Protein 4YLE (pdb70)

Foldseek 3Di:
DDAAEEEEEEAPVDVLQVLVVLLVVVCVVVVRRHHYHYYYDNHLQPQVVSLVVLVCCVVVGQEYEYAHSALESNVVSVLVNQVSNHAYEYEDWHRDVVNCVVSVFFHHYEFAQLLVQLLQQLLLVLVVDAAPAEAEEAFADPRIPNRVSNVNSNVVNVVSHDHPYYYYLNQALQSSLVVLLVVVVDVRHAEYEYAAVVLNSNLVSCVVVVNQVRYEYEHEAPRPVNVVVVVRSHVKYKHGDSSVRSSVRVVQSSVCVVVVHRSSRGYHGDMGMDD

InterPro domains:
  IPR006311 Twin-arginine translocation pathway, signal sequence [PS51318] (1-29)
  IPR025997 Periplasmic binding protein [PF13407] (35-294)
  IPR028082 Periplasmic binding protein-like I [SSF53822] (6-316)

Radius of gyration: 19.46 Å; Cα contacts (8 Å, |Δi|>4): 615; chains: 1; bounding box: 36×42×55 Å

Solvent-accessible surface area: 11980 Å² total

Sequence (275 aa):
AGKPKVALVKSLANEFFLTENGAKEYQKHNASQFDLITNGIKDETDTANQIRIVEQIVSKVDAIVLAPADSKALVPVVKKAVDAGIIVVNIDNRLDPDVLKSKNLNVPFVGPDNRKGARKVGDYLAKKLKAGDQVGIVEGVSTTTNAQQRTAGFQDAKAGGKVVSVQSGEWEIDKGNAVASALNEYPNLKALLCGNDNAIGAVSAVRAAGKQGKVYVVGYDNINAIKPLKDGRVLATADQYAAKQAVFGIDTALKAIAEHRKQAELVETPVDLVT

Organism: Burkholderia multivorans (strain ATCC 17616 / 249) (NCBI:txid395019)

Secondary structure (DSSP, 8-state):
-PPPEEEE--BTTSHHHH--HHHHHHHHHTTTT-EEEE--BSSTT-HHHHHHHHH--TT--SEEEE--SSTTTTHHHHHHHHHTT-EEEEESSPPPHHHHHTTT----EEEE-HHHHHHHHHHHHHHHS-TT--EEEEES-TTSHHHHHHHHHHHH--TT--EEEEEE-TT-HHHHHHHHH---S-TT--EEEESS---HHHHHHHHHTT-TTTSEEE-SS--GGG----SSS--BEEE--HHHHHHHHHHHHHHHHHTT--GGG--EEP-EEE-

CATH classification: 3.40.50.2300 (+1 more: 3.40.50.2300)

Nearest PDB structures (foldseek):
  4yle-assembly1_A  TM=1.004E+00  e=1.187E-49  Burkholderia multivorans ATCC 17616
  5dte-assembly3_C  TM=9.160E-01  e=2.854E-24  Actinobacillus succinogenes 130Z
  5dte-assembly4_D  TM=9.052E-01  e=6.648E-23  Actinobacillus succinogenes 130Z
  8wlb-assembly1_A  TM=9.351E-01  e=1.973E-22  Enterobacter cloacae
  3o1h-assembly1_B  TM=8.027E-01  e=1.732E-12  Vibrio parahaemolyticus

B-factor: mean 34.33, std 14.94, range [11.4, 91.52]

Structure (mmCIF, N/CA/C/O backbone):
data_4YLE
#
_entry.id   4YLE
#
_cell.length_a   32.966
_cell.length_b   69.267
_cell.length_c   115.060
_cell.angle_alpha   90.000
_cell.angle_beta   90.000
_cell.angle_gamma   90.000
#
_symmetry.space_group_name_H-M   'P 21 21 21'
#
loop_
_entity.id
_entity.type
_entity.pdbx_description
1 polymer 'Periplasmic binding protein/LacI transcriptional regulator'
2 non-polymer 'UNKNOWN LIGAND'
3 water water
#
loop_
_atom_site.group_PDB
_atom_site.id
_atom_site.type_symbol
_atom_site.label_atom_id
_atom_site.label_alt_id
_atom_site.label_comp_id
_atom_site.label_asym_id
_atom_site.label_entity_id
_atom_site.label_seq_id
_atom_site.pdbx_PDB_ins_code
_atom_site.Cartn_x
_atom_site.Cartn_y
_atom_site.Cartn_z
_atom_site.occupancy
_atom_site.B_iso_or_equiv
_atom_site.auth_seq_id
_atom_site.auth_comp_id
_atom_site.auth_asym_id
_atom_site.auth_atom_id
_atom_site.pdbx_PDB_model_num
ATOM 1 N N . ALA A 1 30 ? 14.577 -18.150 -9.105 1.00 45.72 30 ALA A N 1
ATOM 2 C CA . ALA A 1 30 ? 13.747 -16.947 -9.144 1.00 55.37 30 ALA A CA 1
ATOM 3 C C . ALA A 1 30 ? 14.047 -16.024 -7.951 1.00 52.88 30 ALA A C 1
ATOM 4 O O . ALA A 1 30 ? 14.163 -16.482 -6.820 1.00 45.42 30 ALA A O 1
ATOM 10 N N . GLY A 1 31 ? 14.171 -14.726 -8.206 1.00 52.29 31 GLY A N 1
ATOM 11 C CA . GLY A 1 31 ? 14.613 -13.794 -7.177 1.00 45.78 31 GLY A CA 1
ATOM 12 C C . GLY A 1 31 ? 13.623 -13.578 -6.047 1.00 46.89 31 GLY A C 1
ATOM 13 O O . GLY A 1 31 ? 12.413 -13.654 -6.259 1.00 53.29 31 GLY A O 1
ATOM 17 N N . LYS A 1 32 ? 14.152 -13.321 -4.847 1.00 44.05 32 LYS A N 1
ATOM 18 C CA . LYS A 1 32 ? 13.348 -12.943 -3.676 1.00 35.00 32 LYS A CA 1
ATOM 19 C C . LYS A 1 32 ? 12.833 -11.508 -3.769 1.00 33.96 32 LYS A C 1
ATOM 20 O O . LYS A 1 32 ? 13.594 -10.614 -4.125 1.00 37.70 32 LYS A O 1
ATOM 39 N N . PRO A 1 33 ? 11.567 -11.262 -3.392 1.00 32.03 33 PRO A N 1
ATOM 40 C CA . PRO A 1 33 ? 11.175 -9.857 -3.247 1.00 37.32 33 PRO A CA 1
ATOM 41 C C . PRO A 1 33 ? 11.972 -9.174 -2.146 1.00 30.93 33 PRO A C 1
ATOM 42 O O . PRO A 1 33 ? 12.306 -9.816 -1.129 1.00 29.23 33 PRO A O 1
ATOM 53 N N . LYS A 1 34 ? 12.230 -7.881 -2.325 1.00 34.82 34 LYS A N 1
ATOM 54 C CA . LYS A 1 34 ? 12.892 -7.073 -1.303 1.00 31.55 34 LYS A CA 1
ATOM 55 C C . LYS A 1 34 ? 11.856 -6.124 -0.697 1.00 30.16 34 LYS A C 1
ATOM 56 O O . LYS A 1 34 ? 11.217 -5.352 -1.403 1.00 31.54 34 LYS A O 1
ATOM 75 N N . VAL A 1 35 ? 11.688 -6.216 0.615 1.00 27.68 35 VAL A N 1
ATOM 76 C CA . VAL A 1 35 ? 10.658 -5.448 1.328 1.00 27.12 35 VAL A CA 1
ATOM 77 C C . VAL A 1 35 ? 11.318 -4.461 2.272 1.00 26.07 35 VAL A C 1
ATOM 78 O O . VAL A 1 35 ? 12.204 -4.836 3.034 1.00 28.50 35 VAL A O 1
ATOM 91 N N . ALA A 1 36 ? 10.850 -3.213 2.242 1.00 27.80 36 ALA A N 1
ATOM 92 C CA . ALA A 1 36 ? 11.325 -2.171 3.142 1.00 26.83 36 ALA A CA 1
ATOM 93 C C . ALA A 1 36 ? 10.300 -1.950 4.229 1.00 28.08 36 ALA A C 1
ATOM 94 O O . ALA A 1 36 ? 9.120 -1.773 3.923 1.00 28.64 36 ALA A O 1
ATOM 101 N N . LEU A 1 37 ? 10.764 -1.958 5.479 1.00 23.40 37 LEU A N 1
ATOM 102 C CA . LEU A 1 37 ? 9.922 -1.625 6.671 1.00 21.65 37 LEU A CA 1
ATOM 103 C C . LEU A 1 37 ? 10.372 -0.282 7.179 1.00 22.75 37 LEU A C 1
ATOM 104 O O . LEU A 1 37 ? 11.501 -0.153 7.649 1.00 23.79 37 LEU A O 1
ATOM 120 N N . VAL A 1 38 ? 9.487 0.715 7.086 1.00 23.16 38 VAL A N 1
ATOM 121 C CA . VAL A 1 38 ? 9.833 2.099 7.425 1.00 24.63 38 VAL A CA 1
ATOM 122 C 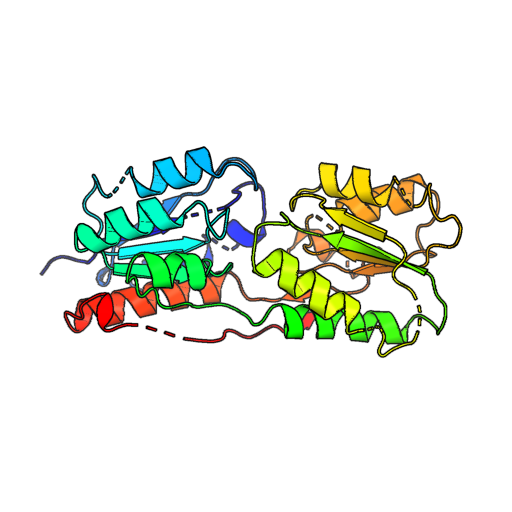C . VAL A 1 38 ? 9.042 2.515 8.651 1.00 23.23 38 VAL A C 1
ATOM 123 O O . VAL A 1 38 ? 7.831 2.586 8.606 1.00 22.54 38 VAL A O 1
ATOM 153 N N . LYS A 1 40 ? 8.865 4.656 12.725 1.00 22.55 40 LYS A N 1
ATOM 154 C CA . LYS A 1 40 ? 9.072 5.970 13.305 1.00 24.08 40 LYS A CA 1
ATOM 155 C C . LYS A 1 40 ? 10.277 5.878 14.222 1.00 24.65 40 LYS A C 1
ATOM 156 O O . LYS A 1 40 ? 11.334 5.388 13.826 1.00 25.47 40 LYS A O 1
ATOM 175 N N . SER A 1 41 ? 10.136 6.345 15.446 1.00 24.96 41 SER A N 1
ATOM 176 C CA . SER A 1 41 ? 11.309 6.593 16.255 1.00 26.14 41 SER A CA 1
ATOM 177 C C . SER A 1 41 ? 12.027 5.379 16.766 1.00 25.43 41 SER A C 1
ATOM 178 O O . SER A 1 41 ? 11.474 4.548 17.499 1.00 23.82 41 SER A O 1
ATOM 186 N N . LEU A 1 42 ? 13.305 5.330 16.427 1.00 27.19 42 LEU A N 1
ATOM 187 C CA . LEU A 1 42 ? 14.191 4.286 16.886 1.00 27.27 42 LEU A CA 1
ATOM 188 C C . LEU A 1 42 ? 14.504 4.396 18.375 1.00 31.62 42 LEU A C 1
ATOM 189 O O . LEU A 1 42 ? 14.995 3.453 18.985 1.00 39.34 42 LEU A O 1
ATOM 205 N N . ALA A 1 43 ? 14.201 5.536 18.967 1.00 30.97 43 ALA A N 1
ATOM 206 C CA . ALA A 1 43 ? 14.379 5.677 20.397 1.00 37.34 43 ALA A CA 1
ATOM 207 C C . ALA A 1 43 ? 13.344 4.791 21.126 1.00 41.12 43 ALA A C 1
ATOM 208 O O . ALA A 1 43 ? 13.636 4.206 22.178 1.00 41.22 43 ALA A O 1
ATOM 215 N N . ASN A 1 44 ? 12.180 4.627 20.490 1.00 25.51 44 ASN A N 1
ATOM 216 C CA . ASN A 1 44 ? 10.952 4.120 21.124 1.00 23.84 44 ASN A CA 1
ATOM 217 C C . ASN A 1 44 ? 10.969 2.604 21.120 1.00 22.88 44 ASN A C 1
ATOM 218 O O . ASN A 1 44 ? 11.071 2.003 20.038 1.00 21.65 44 ASN A O 1
ATOM 229 N N . GLU A 1 45 ? 10.928 1.975 22.294 1.00 22.81 45 GLU A N 1
ATOM 230 C CA . GLU A 1 45 ? 10.970 0.520 22.307 1.00 25.52 45 GLU A CA 1
ATOM 231 C C . GLU A 1 45 ? 9.874 -0.147 21.481 1.00 19.85 45 GLU A C 1
ATOM 232 O O . GLU A 1 45 ? 10.036 -1.273 21.024 1.00 23.20 45 GLU A O 1
ATOM 244 N N . PHE A 1 46 ? 8.738 0.512 21.345 1.00 19.11 46 PHE A N 1
ATOM 245 C CA . PHE A 1 46 ? 7.684 -0.016 20.492 1.00 17.53 46 PHE A CA 1
ATOM 246 C C . PHE A 1 46 ? 8.233 -0.418 19.120 1.00 17.44 46 PHE A C 1
ATOM 247 O O . PHE A 1 46 ? 7.942 -1.501 18.596 1.00 16.09 46 PHE A O 1
ATOM 264 N N . PHE A 1 47 ? 9.028 0.455 18.515 1.00 17.98 47 PHE A N 1
ATOM 265 C CA . PHE A 1 47 ? 9.552 0.156 17.195 1.00 18.03 47 PHE A CA 1
ATOM 266 C C . PHE A 1 47 ? 10.724 -0.775 17.229 1.00 19.84 47 PHE A C 1
ATOM 267 O O . PHE A 1 47 ? 10.937 -1.535 16.265 1.00 18.16 47 PHE A O 1
ATOM 284 N N . LEU A 1 48 ? 11.502 -0.751 18.313 1.00 20.00 48 LEU A N 1
ATOM 285 C CA . LEU A 1 48 ? 12.575 -1.725 18.426 1.00 21.86 48 LEU A CA 1
ATOM 286 C C . LEU A 1 48 ? 11.980 -3.128 18.522 1.00 22.65 48 LEU A C 1
ATOM 287 O O . LEU A 1 48 ? 12.481 -4.050 17.881 1.00 20.52 48 LEU A O 1
ATOM 303 N N . THR A 1 49 ? 10.872 -3.261 19.251 1.00 20.93 49 THR A N 1
ATOM 304 C CA . THR A 1 49 ? 10.133 -4.520 19.355 1.00 21.42 49 THR A CA 1
ATOM 305 C C . THR A 1 49 ? 9.566 -4.938 18.001 1.00 21.81 49 THR A C 1
ATOM 306 O O . THR A 1 49 ? 9.643 -6.102 17.591 1.00 19.11 49 THR A O 1
ATOM 334 N N . GLU A 1 51 ? 10.756 -3.984 15.036 1.00 18.41 51 GLU A N 1
ATOM 335 C CA . GLU A 1 51 ? 11.911 -4.327 14.197 1.00 17.55 51 GLU A CA 1
ATOM 336 C C . GLU A 1 51 ? 12.415 -5.724 14.495 1.00 22.44 51 GLU A C 1
ATOM 337 O O . GLU A 1 51 ? 12.667 -6.509 13.572 1.00 20.66 51 GLU A O 1
ATOM 349 N N . ASN A 1 52 ? 12.518 -6.062 15.775 1.00 25.59 52 ASN A N 1
ATOM 350 C CA . ASN A 1 52 ? 13.010 -7.382 16.135 1.00 24.89 52 ASN A CA 1
ATOM 351 C C . ASN A 1 52 ? 12.078 -8.453 15.586 1.00 17.77 52 ASN A C 1
ATOM 352 O O . ASN A 1 52 ? 12.542 -9.452 15.038 1.00 23.87 52 ASN A O 1
ATOM 363 N N . GLY A 1 53 ? 10.775 -8.230 15.713 1.00 15.73 53 GLY A N 1
ATOM 364 C CA . GLY A 1 53 ? 9.777 -9.150 15.190 1.00 19.60 53 GLY A CA 1
ATOM 365 C C . GLY A 1 53 ? 9.902 -9.385 13.697 1.00 23.49 53 GLY A C 1
ATOM 366 O O . GLY A 1 53 ? 9.857 -10.512 13.208 1.00 18.96 53 GLY A O 1
ATOM 370 N N . ALA A 1 54 ? 10.044 -8.299 12.961 1.00 14.85 54 ALA A N 1
ATOM 371 C CA . ALA A 1 54 ? 10.184 -8.360 11.514 1.00 16.79 54 ALA A CA 1
ATOM 372 C C . ALA A 1 54 ? 11.440 -9.129 11.136 1.00 18.10 54 ALA A C 1
ATOM 373 O O . ALA A 1 54 ? 11.421 -9.972 10.245 1.00 21.46 54 ALA A O 1
ATOM 380 N N . LYS A 1 55 ? 12.543 -8.823 11.806 1.00 18.86 55 LYS A N 1
ATOM 381 C CA . LYS A 1 55 ? 13.815 -9.451 11.496 1.00 22.64 55 LYS A CA 1
ATOM 382 C C . LYS A 1 55 ? 13.764 -10.943 11.813 1.00 23.83 55 LYS A C 1
ATOM 383 O O . LYS A 1 55 ? 14.276 -11.767 11.043 1.00 24.69 55 LYS A O 1
ATOM 402 N N . GLU A 1 56 ? 13.129 -11.299 12.920 1.00 23.25 56 GLU A N 1
ATOM 403 C CA . GLU A 1 56 ? 12.979 -12.709 13.263 1.00 27.47 56 GLU A CA 1
ATOM 404 C C . GLU A 1 56 ? 12.137 -13.438 12.228 1.00 21.58 56 GLU A C 1
ATOM 405 O O . GLU A 1 56 ? 12.446 -14.575 11.832 1.00 25.33 56 GLU A O 1
ATOM 417 N N . TYR A 1 57 ? 11.107 -12.764 11.760 1.00 16.74 57 TYR A N 1
ATOM 418 C CA . TYR A 1 57 ? 10.259 -13.302 10.704 1.00 20.98 57 TYR A CA 1
ATOM 419 C C . TYR A 1 57 ? 11.038 -13.528 9.410 1.00 23.68 57 TYR A C 1
ATOM 420 O O . TYR A 1 57 ? 10.890 -14.567 8.777 1.00 17.11 57 TYR A O 1
ATOM 438 N N . GLN A 1 58 ? 11.858 -12.553 9.014 1.00 18.24 58 GLN A N 1
ATOM 439 C CA . GLN A 1 58 ? 12.669 -12.730 7.839 1.00 18.75 58 GLN A CA 1
ATOM 440 C C . GLN A 1 58 ? 13.648 -13.880 8.020 1.00 19.86 58 GLN A C 1
ATOM 441 O O . GLN A 1 58 ? 13.852 -14.672 7.101 1.00 22.11 58 GLN A O 1
ATOM 455 N N . LYS A 1 59 ? 14.236 -14.009 9.193 1.00 21.64 59 LYS A N 1
ATOM 456 C CA . LYS A 1 59 ? 15.217 -15.075 9.406 1.00 28.36 59 LYS A CA 1
ATOM 457 C C . LYS A 1 59 ? 14.574 -16.455 9.239 1.00 24.71 59 LYS A C 1
ATOM 458 O O . LYS A 1 59 ? 15.145 -17.334 8.604 1.00 26.81 59 LYS A O 1
ATOM 462 N N . HIS A 1 60 ? 13.370 -16.631 9.759 1.00 22.14 60 HIS A N 1
ATOM 463 C CA . HIS A 1 60 ? 12.667 -17.903 9.659 1.00 25.08 60 HIS A CA 1
ATOM 464 C C . HIS A 1 60 ? 12.247 -18.214 8.217 1.00 30.57 60 HIS A C 1
ATOM 465 O O . HIS A 1 60 ? 12.070 -19.376 7.842 1.00 26.00 60 HIS A O 1
ATOM 479 N N . ASN A 1 61 ? 12.132 -17.157 7.423 1.00 25.84 61 ASN A N 1
ATOM 480 C CA . ASN A 1 61 ? 11.651 -17.210 6.061 1.00 27.25 61 ASN A CA 1
ATOM 481 C C . ASN A 1 61 ? 12.663 -16.609 5.113 1.00 29.66 61 ASN A C 1
ATOM 482 O O . ASN A 1 61 ? 12.289 -15.958 4.136 1.00 30.47 61 ASN A O 1
ATOM 493 N N . ALA A 1 62 ? 13.946 -16.860 5.391 1.00 27.87 62 ALA A N 1
ATOM 494 C CA . ALA A 1 62 ? 15.040 -16.168 4.720 1.00 30.36 62 ALA A CA 1
ATOM 495 C C . ALA A 1 62 ? 15.082 -16.365 3.217 1.00 40.64 62 ALA A C 1
ATOM 496 O O . ALA A 1 62 ? 15.741 -15.602 2.520 1.00 35.60 62 ALA A O 1
ATOM 503 N N . SER A 1 63 ? 14.412 -17.393 2.712 1.00 44.36 63 SER A N 1
ATOM 504 C CA . SER A 1 63 ? 14.469 -17.685 1.288 1.00 40.52 63 SER A CA 1
ATOM 505 C C . SER A 1 63 ? 13.273 -17.061 0.562 1.00 42.65 63 SER A C 1
ATOM 506 O O . SER A 1 63 ? 13.252 -17.026 -0.680 1.00 41.33 63 SER A O 1
ATOM 514 N N . GLN A 1 64 ? 12.309 -16.547 1.337 1.00 34.82 64 GLN A N 1
ATOM 515 C CA . GLN A 1 64 ? 11.057 -15.996 0.799 1.00 31.75 64 GLN A CA 1
ATOM 516 C C . GLN A 1 64 ? 11.160 -14.524 0.437 1.00 36.54 64 GLN A C 1
ATOM 517 O O . GLN A 1 64 ? 10.515 -14.071 -0.494 1.00 39.36 64 GLN A O 1
ATOM 531 N N . PHE A 1 65 ? 11.932 -13.777 1.211 1.00 30.64 65 PHE A N 1
ATOM 532 C CA . PHE A 1 65 ? 12.088 -12.345 0.978 1.00 30.83 65 PHE A CA 1
ATOM 533 C C . PHE A 1 65 ? 13.320 -11.804 1.692 1.00 30.13 65 PHE A C 1
ATOM 534 O O . PHE A 1 65 ? 13.836 -12.434 2.603 1.00 29.22 65 PHE A O 1
ATOM 551 N N . ASP A 1 66 ? 13.806 -10.656 1.219 1.00 31.03 66 ASP A N 1
ATOM 552 C CA . ASP A 1 66 ? 14.828 -9.876 1.917 1.00 30.64 66 ASP A CA 1
ATOM 553 C C . ASP A 1 66 ? 14.139 -8.684 2.567 1.00 30.88 66 ASP A C 1
ATOM 554 O O . ASP A 1 66 ? 13.116 -8.236 2.083 1.00 29.54 66 ASP A O 1
ATOM 563 N N . LEU A 1 67 ? 14.714 -8.175 3.647 1.00 28.26 67 LEU A N 1
ATOM 564 C CA . LEU A 1 67 ? 14.059 -7.143 4.473 1.00 26.90 67 LEU A CA 1
ATOM 565 C C . LEU A 1 67 ? 15.025 -6.017 4.736 1.00 27.46 67 LEU A C 1
ATOM 566 O O . LEU A 1 67 ? 16.144 -6.269 5.168 1.00 27.86 67 LEU A O 1
ATOM 582 N N . ILE A 1 68 ? 14.602 -4.780 4.477 1.00 27.86 68 ILE A N 1
ATOM 583 C CA . ILE A 1 68 ? 15.400 -3.594 4.831 1.00 28.38 68 ILE A CA 1
ATOM 584 C C . ILE A 1 68 ? 14.602 -2.803 5.844 1.00 28.58 68 ILE A C 1
ATOM 585 O O . ILE A 1 68 ? 13.493 -2.422 5.522 1.00 28.41 68 ILE A O 1
ATOM 601 N N . THR A 1 69 ? 15.149 -2.568 7.041 1.00 26.00 69 THR A N 1
ATOM 602 C CA . THR A 1 69 ? 14.407 -1.842 8.090 1.00 24.69 69 THR A CA 1
ATOM 603 C C . THR A 1 69 ? 15.032 -0.472 8.294 1.00 25.61 69 THR A C 1
ATOM 604 O O . THR A 1 69 ? 16.242 -0.296 8.160 1.00 27.43 69 THR A O 1
ATOM 615 N N . ASN A 1 70 ? 14.195 0.523 8.568 1.00 25.38 70 ASN A N 1
ATOM 616 C CA . ASN A 1 70 ? 14.683 1.871 8.830 1.00 26.17 70 ASN A CA 1
ATOM 617 C C . ASN A 1 70 ? 13.715 2.581 9.729 1.00 25.14 70 ASN A C 1
ATOM 618 O O . ASN A 1 70 ? 12.522 2.329 9.672 1.00 24.38 70 ASN A O 1
ATOM 629 N N . GLY A 1 71 ? 14.250 3.509 10.510 1.00 26.90 71 GLY A N 1
ATOM 630 C CA . GLY A 1 71 ? 13.449 4.335 11.396 1.00 27.81 71 GLY A CA 1
ATOM 631 C C . GLY A 1 71 ? 14.038 5.724 11.378 1.00 27.31 71 GLY A C 1
ATOM 632 O O . GLY A 1 71 ? 15.015 5.979 10.655 1.00 27.96 71 GLY A O 1
ATOM 636 N N . ILE A 1 72 ? 13.445 6.613 12.168 1.00 26.23 72 ILE A N 1
ATOM 637 C CA . ILE A 1 72 ? 13.861 7.996 12.229 1.00 27.74 72 ILE A CA 1
ATOM 638 C C . ILE A 1 72 ? 14.328 8.313 13.652 1.00 27.53 72 ILE A C 1
ATOM 639 O O . ILE A 1 72 ? 14.114 7.519 14.583 1.00 26.54 72 ILE A O 1
ATOM 655 N N . LYS A 1 73 ? 14.943 9.475 13.811 1.00 30.42 73 LYS A N 1
ATOM 656 C CA . LYS A 1 73 ? 15.703 9.781 15.015 1.00 31.43 73 LYS A CA 1
ATOM 657 C C . LYS A 1 73 ? 14.836 10.220 16.170 1.00 29.80 73 LYS A C 1
ATOM 658 O O . LYS A 1 73 ? 15.315 10.252 17.301 1.00 29.37 73 LYS A O 1
ATOM 677 N N . ASP A 1 74 ? 13.599 10.617 15.862 1.00 28.40 74 ASP A N 1
ATOM 678 C CA . ASP A 1 74 ? 12.593 10.944 16.875 1.00 27.89 74 ASP A CA 1
ATOM 679 C C . ASP A 1 74 ? 11.187 10.817 16.262 1.00 27.33 74 ASP A C 1
ATOM 680 O O . ASP A 1 74 ? 11.033 10.478 15.096 1.00 27.30 74 ASP A O 1
ATOM 689 N N . GLU A 1 75 ? 10.154 11.056 17.059 1.00 27.14 75 GLU A N 1
ATOM 690 C CA . GLU A 1 75 ? 8.798 10.748 16.624 1.00 27.26 75 GLU A CA 1
ATOM 691 C C . GLU A 1 75 ? 8.211 11.790 15.681 1.00 28.78 75 GLU A C 1
ATOM 692 O O . GLU A 1 75 ? 7.144 11.580 15.113 1.00 34.98 75 GLU A O 1
ATOM 704 N N . THR A 1 76 ? 8.903 12.902 15.507 1.00 31.79 76 THR A N 1
ATOM 705 C CA . THR A 1 76 ? 8.348 14.003 14.728 1.00 39.39 76 THR A CA 1
ATOM 706 C C . THR A 1 76 ? 9.175 14.301 13.496 1.00 35.57 76 THR A C 1
ATOM 707 O O . THR A 1 76 ? 8.963 15.321 12.854 1.00 34.41 76 THR A O 1
ATOM 718 N N . ASP A 1 77 ? 10.124 13.428 13.159 1.00 31.66 77 ASP A N 1
ATOM 719 C CA . ASP A 1 77 ? 10.997 13.716 12.021 1.00 33.15 77 ASP A CA 1
ATOM 720 C C . ASP A 1 77 ? 10.366 13.201 10.742 1.00 33.54 77 ASP A C 1
ATOM 721 O O . ASP A 1 77 ? 10.911 12.319 10.064 1.00 33.20 77 ASP A O 1
ATOM 730 N N . THR A 1 78 ? 9.216 13.779 10.422 1.00 33.37 78 THR A N 1
ATOM 731 C CA . THR A 1 78 ? 8.512 13.508 9.171 1.00 34.23 78 THR A CA 1
ATOM 732 C C . THR A 1 78 ? 9.423 13.688 7.957 1.00 36.43 78 THR A C 1
ATOM 733 O O . THR A 1 78 ? 9.430 12.848 7.045 1.00 36.25 78 THR A O 1
ATOM 744 N N . ALA A 1 79 ? 10.183 14.786 7.930 1.00 38.70 79 ALA A N 1
ATOM 745 C CA . ALA A 1 79 ? 11.033 15.086 6.764 1.00 41.26 79 ALA A CA 1
ATOM 746 C C . ALA A 1 79 ? 11.959 13.904 6.410 1.00 40.28 79 ALA A C 1
ATOM 747 O O . ALA A 1 79 ? 12.049 13.468 5.243 1.00 41.30 79 ALA A O 1
ATOM 754 N N . ASN A 1 80 ? 12.637 13.383 7.429 1.00 38.43 80 ASN A N 1
ATOM 755 C CA . ASN A 1 80 ? 13.537 12.269 7.231 1.00 37.64 80 ASN A CA 1
ATOM 756 C C . ASN A 1 80 ? 12.806 10.978 6.878 1.00 35.57 80 ASN A C 1
ATOM 757 O O . ASN A 1 80 ? 13.343 10.132 6.168 1.00 35.89 80 ASN A O 1
ATOM 768 N N . GLN A 1 81 ? 11.609 10.783 7.411 1.00 33.67 81 GLN A N 1
ATOM 769 C CA . GLN A 1 81 ? 10.895 9.566 7.059 1.00 31.92 81 GLN A CA 1
ATOM 770 C C . GLN A 1 81 ? 10.607 9.623 5.574 1.00 33.93 81 GLN A C 1
ATOM 771 O O . GLN A 1 81 ? 10.771 8.632 4.881 1.00 33.66 81 GLN A O 1
ATOM 785 N N . ILE A 1 82 ? 10.222 10.801 5.083 1.00 36.18 82 ILE A N 1
ATOM 786 C CA . ILE A 1 82 ? 9.939 10.954 3.658 1.00 38.63 82 ILE A CA 1
ATOM 787 C C . ILE A 1 82 ? 11.198 10.637 2.870 1.00 39.95 82 ILE A C 1
ATOM 788 O O . ILE A 1 82 ? 11.132 9.975 1.830 1.00 40.63 82 ILE A O 1
ATOM 804 N N . ARG A 1 83 ? 12.348 11.084 3.374 1.00 40.62 83 ARG A N 1
ATOM 805 C CA . ARG A 1 83 ? 13.610 10.840 2.692 1.00 42.41 83 ARG A CA 1
ATOM 806 C C . ARG A 1 83 ? 13.894 9.348 2.610 1.00 40.81 83 ARG A C 1
ATOM 807 O O . ARG A 1 83 ? 14.362 8.854 1.586 1.00 42.17 83 ARG A O 1
ATOM 828 N N . ILE A 1 84 ? 13.590 8.628 3.688 1.00 37.69 84 ILE A 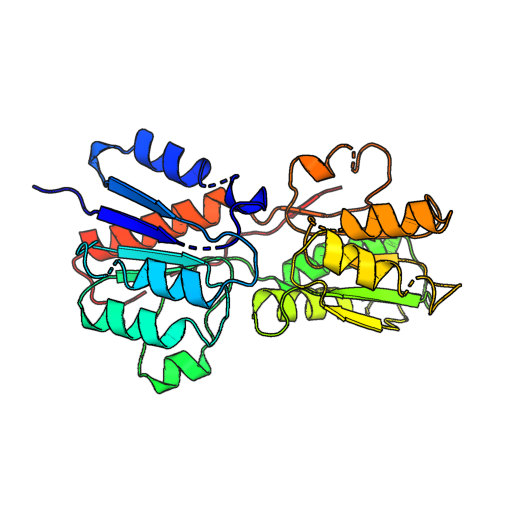N 1
ATOM 829 C CA . ILE A 1 84 ? 13.823 7.201 3.714 1.00 36.05 84 ILE A CA 1
ATOM 830 C C . ILE A 1 84 ? 12.997 6.518 2.631 1.00 37.70 84 ILE A C 1
ATOM 831 O O . ILE A 1 84 ? 13.511 5.674 1.892 1.00 36.87 84 ILE A O 1
ATOM 847 N N . VAL A 1 85 ? 11.727 6.886 2.520 1.00 35.72 85 VAL A N 1
ATOM 848 C CA . VAL A 1 85 ? 10.866 6.272 1.519 1.00 35.97 85 VAL A CA 1
ATOM 849 C C . VAL A 1 85 ? 11.400 6.586 0.113 1.00 39.25 85 VAL A C 1
ATOM 850 O O . VAL A 1 85 ? 11.480 5.691 -0.726 1.00 39.62 85 VAL A O 1
ATOM 863 N N . GLU A 1 86 ? 11.802 7.830 -0.137 1.00 41.51 86 GLU A N 1
ATOM 864 C CA . GLU A 1 86 ? 12.391 8.175 -1.441 1.00 44.86 86 GLU A CA 1
ATOM 865 C C . GLU A 1 86 ? 13.627 7.325 -1.743 1.00 45.39 86 GLU A C 1
ATOM 866 O O . GLU A 1 86 ? 13.808 6.855 -2.867 1.00 47.12 86 GLU A O 1
ATOM 878 N N . GLN A 1 87 ? 14.441 7.078 -0.720 1.00 47.68 87 GLN A N 1
ATOM 879 C CA . GLN A 1 87 ? 15.640 6.252 -0.864 1.00 46.12 87 GLN A CA 1
ATOM 880 C C . GLN A 1 87 ? 15.258 4.787 -1.129 1.00 46.46 87 GLN A C 1
ATOM 881 O O . GLN A 1 87 ? 15.981 4.055 -1.807 1.00 47.21 87 GLN A O 1
ATOM 912 N N . ILE A 1 89 ? 12.618 4.023 -2.862 1.00 42.67 89 ILE A N 1
ATOM 913 C CA . ILE A 1 89 ? 12.111 4.008 -4.237 1.00 44.88 89 ILE A CA 1
ATOM 914 C C . ILE A 1 89 ? 13.275 3.911 -5.222 1.00 52.79 89 ILE A C 1
ATOM 915 O O . ILE A 1 89 ? 13.141 3.280 -6.270 1.00 49.26 89 ILE A O 1
ATOM 931 N N . VAL A 1 90 ? 14.422 4.502 -4.890 1.00 54.34 90 VAL A N 1
ATOM 932 C CA . VAL A 1 90 ? 15.567 4.428 -5.795 1.00 52.22 90 VAL A CA 1
ATOM 933 C C . VAL A 1 90 ? 16.193 3.031 -5.761 1.00 52.21 90 VAL A C 1
ATOM 934 O O . VAL A 1 90 ? 16.634 2.518 -6.788 1.00 53.89 90 VAL A O 1
ATOM 947 N N . SER A 1 91 ? 16.209 2.403 -4.591 1.00 48.65 91 SER A N 1
ATOM 948 C CA . SER A 1 91 ? 16.748 1.054 -4.468 1.00 47.93 91 SER A CA 1
ATOM 949 C C . SER A 1 91 ? 15.837 0.002 -5.105 1.00 47.12 91 SER A C 1
ATOM 950 O O . SER A 1 91 ? 16.126 -1.185 -5.030 1.00 46.52 91 SER A O 1
ATOM 958 N N . LYS A 1 92 ? 14.727 0.439 -5.697 1.00 47.23 92 LYS A N 1
ATOM 959 C CA . LYS A 1 92 ? 13.803 -0.460 -6.389 1.00 46.85 92 LYS A CA 1
ATOM 960 C C . LYS A 1 92 ? 13.371 -1.637 -5.506 1.00 43.99 92 LYS A C 1
ATOM 961 O O . LYS A 1 92 ? 13.336 -2.773 -5.958 1.00 43.80 92 LYS A O 1
ATOM 980 N N . VAL A 1 93 ? 13.044 -1.377 -4.243 1.00 40.95 93 VAL A N 1
ATOM 981 C CA . VAL A 1 93 ? 12.417 -2.423 -3.444 1.00 38.02 93 VAL A CA 1
ATOM 982 C C . VAL A 1 93 ? 11.096 -2.790 -4.113 1.00 37.79 93 VAL A C 1
ATOM 983 O O . VAL A 1 93 ? 10.552 -2.009 -4.900 1.00 39.40 93 VAL A O 1
ATOM 996 N N . ASP A 1 94 ? 10.575 -3.964 -3.776 1.00 35.94 94 ASP A N 1
ATOM 997 C CA . ASP A 1 94 ? 9.323 -4.452 -4.345 1.00 36.63 94 ASP A CA 1
ATOM 998 C C . ASP A 1 94 ? 8.098 -4.086 -3.527 1.00 34.65 94 ASP A C 1
ATOM 999 O O . ASP A 1 94 ? 6.981 -4.032 -4.042 1.00 33.96 94 ASP A O 1
ATOM 1008 N N . ALA A 1 95 ? 8.311 -3.840 -2.244 1.00 31.45 95 ALA A N 1
ATOM 1009 C CA . ALA A 1 95 ? 7.228 -3.426 -1.390 1.00 29.58 95 ALA A CA 1
ATOM 1010 C C . ALA A 1 95 ? 7.767 -2.547 -0.285 1.00 28.54 95 ALA A C 1
ATOM 1011 O O . ALA A 1 95 ? 8.929 -2.666 0.092 1.00 28.50 95 ALA A O 1
ATOM 1018 N N . ILE A 1 96 ? 6.900 -1.670 0.217 1.00 27.92 96 ILE A N 1
ATOM 1019 C CA . ILE A 1 96 ? 7.200 -0.810 1.356 1.00 26.85 96 ILE A CA 1
ATOM 1020 C C . ILE A 1 96 ? 6.088 -0.937 2.371 1.00 24.70 96 ILE A C 1
ATOM 1021 O O . ILE A 1 96 ? 4.916 -0.782 2.035 1.00 25.06 96 ILE A O 1
ATOM 1037 N N . VAL A 1 97 ? 6.468 -1.237 3.605 1.00 24.45 97 VAL A N 1
ATOM 1038 C CA . VAL A 1 97 ? 5.555 -1.354 4.716 1.00 22.99 97 VAL A CA 1
ATOM 1039 C C . VAL A 1 97 ? 5.845 -0.154 5.605 1.00 25.04 97 VAL A C 1
ATOM 1040 O O . VAL A 1 97 ? 6.934 -0.068 6.165 1.00 20.17 97 VAL A O 1
ATOM 1053 N N . LEU A 1 98 ? 4.897 0.779 5.685 1.00 21.06 98 LEU A N 1
ATOM 1054 C CA . LEU A 1 98 ? 5.168 2.080 6.254 1.00 21.61 98 LEU A CA 1
ATOM 1055 C C . LEU A 1 98 ? 4.293 2.341 7.481 1.00 21.71 98 LEU A C 1
ATOM 1056 O O . LEU A 1 98 ? 3.071 2.177 7.406 1.00 20.10 98 LEU A O 1
ATOM 1072 N N . ALA A 1 99 ? 4.937 2.735 8.593 1.00 20.09 99 ALA A N 1
ATOM 1073 C CA . ALA A 1 99 ? 4.266 3.304 9.792 1.00 23.74 99 ALA A CA 1
ATOM 1074 C C . ALA A 1 99 ? 4.473 4.820 9.782 1.00 23.90 99 ALA A C 1
ATOM 1075 O O . ALA A 1 99 ? 5.508 5.299 10.236 1.00 20.28 99 ALA A O 1
ATOM 1082 N N . PRO A 1 100 ? 3.509 5.581 9.226 1.00 21.80 100 PRO A N 1
ATOM 1083 C CA . PRO A 1 100 ? 3.831 6.976 8.879 1.00 24.05 100 PRO A CA 1
ATOM 1084 C C . PRO A 1 100 ? 3.865 7.923 10.073 1.00 24.23 100 PRO A C 1
ATOM 1085 O O . PRO A 1 100 ? 3.034 7.809 10.984 1.00 23.09 100 PRO A O 1
ATOM 1096 N N . ALA A 1 101 ? 4.826 8.841 10.065 1.00 26.08 101 ALA A N 1
ATOM 1097 C CA . ALA A 1 101 ? 5.011 9.790 11.166 1.00 25.36 101 ALA A CA 1
ATOM 1098 C C . ALA A 1 101 ? 3.938 10.881 11.170 1.00 32.63 101 ALA A C 1
ATOM 1099 O O . ALA A 1 101 ? 3.710 11.541 12.203 1.00 27.15 101 ALA A O 1
ATOM 1106 N N . ASP A 1 102 ? 3.313 11.066 10.005 1.00 29.26 102 ASP A N 1
ATOM 1107 C CA . ASP A 1 102 ? 2.267 12.064 9.767 1.00 31.21 102 ASP A CA 1
ATOM 1108 C C . ASP A 1 102 ? 1.231 11.439 8.835 1.00 38.47 102 ASP A C 1
ATOM 1109 O O . ASP A 1 102 ? 1.606 10.883 7.814 1.00 31.90 102 ASP A O 1
ATOM 1118 N N . SER A 1 103 ? -0.049 11.493 9.187 1.00 32.01 103 SER A N 1
ATOM 1119 C CA . SER A 1 103 ? -1.084 10.800 8.398 1.00 32.46 103 SER A CA 1
ATOM 1120 C C . SER A 1 103 ? -1.387 11.467 7.041 1.00 35.62 103 SER A C 1
ATOM 1121 O O . SER A 1 103 ? -1.950 10.845 6.141 1.00 36.18 103 SER A O 1
ATOM 1129 N N . LYS A 1 104 ? -1.034 12.739 6.922 1.00 37.84 104 LYS A N 1
ATOM 1130 C CA . LYS A 1 104 ? -1.205 13.448 5.644 1.00 41.10 104 LYS A CA 1
ATOM 1131 C C . LYS A 1 104 ? 0.091 13.623 4.858 1.00 41.72 104 LYS A C 1
ATOM 1132 O O . LYS A 1 104 ? 0.118 13.506 3.616 1.00 43.38 104 LYS A O 1
ATOM 1151 N N . ALA A 1 105 ? 1.162 13.936 5.575 1.00 40.67 105 ALA A N 1
ATOM 1152 C CA . ALA A 1 105 ? 2.383 14.401 4.933 1.00 41.97 105 ALA A CA 1
ATOM 1153 C C . ALA A 1 105 ? 3.137 13.302 4.196 1.00 40.79 105 ALA A C 1
ATOM 1154 O O . ALA A 1 105 ? 3.923 13.592 3.302 1.00 42.54 105 ALA A O 1
ATOM 1161 N N . LEU A 1 106 ? 2.928 12.043 4.592 1.00 37.99 106 LEU A N 1
ATOM 1162 C CA . LEU A 1 106 ? 3.590 10.941 3.914 1.00 36.99 106 LEU A CA 1
ATOM 1163 C C . LEU A 1 106 ? 2.850 10.517 2.643 1.00 39.54 106 LEU A C 1
ATOM 1164 O O . LEU A 1 106 ? 3.342 9.672 1.912 1.00 38.16 106 LEU A O 1
ATOM 1180 N N . VAL A 1 107 ? 1.682 11.087 2.357 1.00 40.24 107 VAL A N 1
ATOM 1181 C CA . VAL A 1 107 ? 0.897 10.554 1.242 1.00 41.50 107 VAL A CA 1
ATOM 1182 C C . VAL A 1 107 ? 1.562 10.814 -0.103 1.00 43.99 107 VAL A C 1
ATOM 1183 O O . VAL A 1 107 ? 1.525 9.944 -0.973 1.00 44.09 107 VAL A O 1
ATOM 1196 N N . PRO A 1 108 ? 2.166 12.000 -0.296 1.00 46.20 108 PRO A N 1
ATOM 1197 C CA . PRO A 1 108 ? 2.762 12.238 -1.625 1.00 48.87 108 PRO A CA 1
ATOM 1198 C C . PRO A 1 108 ? 3.839 11.215 -2.025 1.00 47.70 108 PRO A C 1
ATOM 1199 O O . PRO A 1 108 ? 3.883 10.764 -3.181 1.00 49.04 108 PRO A O 1
ATOM 1210 N N . VAL A 1 109 ? 4.687 10.832 -1.078 1.00 45.11 109 VAL A N 1
ATOM 1211 C CA . VAL A 1 109 ? 5.781 9.944 -1.413 1.00 44.31 109 VAL A CA 1
ATOM 1212 C C . VAL A 1 109 ? 5.250 8.509 -1.545 1.00 42.29 109 VAL A C 1
ATOM 1213 O O . VAL A 1 109 ? 5.799 7.706 -2.301 1.00 42.58 109 VAL A O 1
ATOM 1226 N N . VAL A 1 110 ? 4.181 8.182 -0.822 1.00 40.48 110 VAL A N 1
ATOM 1227 C CA . VAL A 1 110 ? 3.507 6.900 -1.051 1.00 39.06 110 VAL A CA 1
ATOM 1228 C C . VAL A 1 110 ? 3.004 6.850 -2.484 1.00 41.79 110 VAL A C 1
ATOM 1229 O O . VAL A 1 110 ? 3.171 5.843 -3.166 1.00 41.85 110 VAL A O 1
ATOM 1242 N N . LYS A 1 111 ? 2.354 7.921 -2.923 1.00 44.24 111 LYS A N 1
ATOM 1243 C CA . LYS A 1 111 ? 1.893 7.993 -4.315 1.00 47.32 111 LYS A CA 1
ATOM 1244 C C . LYS A 1 111 ? 3.060 7.748 -5.279 1.00 48.51 111 LYS A C 1
ATOM 1245 O O . LYS A 1 111 ? 2.949 6.954 -6.211 1.00 49.28 111 LYS A O 1
ATOM 1249 N N . LYS A 1 112 ? 4.175 8.429 -5.029 1.00 48.94 112 LYS A N 1
ATOM 1250 C CA . LYS A 1 112 ? 5.410 8.271 -5.800 1.00 50.33 112 LYS A CA 1
ATOM 1251 C C . LYS A 1 112 ? 5.814 6.807 -5.894 1.00 57.82 112 LYS A C 1
ATOM 1252 O O . LYS A 1 112 ? 6.095 6.292 -6.974 1.00 50.07 112 LYS A O 1
ATOM 1271 N N . ALA A 1 113 ? 5.810 6.135 -4.747 1.00 45.16 113 ALA A N 1
ATOM 1272 C CA . ALA A 1 113 ? 6.156 4.728 -4.678 1.00 43.26 113 ALA A CA 1
ATOM 1273 C C . ALA A 1 113 ? 5.182 3.878 -5.478 1.00 43.63 113 ALA A C 1
ATOM 1274 O O . ALA A 1 113 ? 5.594 2.987 -6.218 1.00 44.32 113 ALA A O 1
ATOM 1281 N N . VAL A 1 114 ? 3.890 4.143 -5.337 1.00 43.57 114 VAL A N 1
ATOM 1282 C CA . VAL A 1 114 ? 2.897 3.297 -5.982 1.00 43.87 114 VAL A CA 1
ATOM 1283 C C . VAL A 1 114 ? 2.973 3.476 -7.492 1.00 50.67 114 VAL A C 1
ATOM 1284 O O . VAL A 1 114 ? 2.916 2.499 -8.240 1.00 47.72 114 VAL A O 1
ATOM 1297 N N . ASP A 1 115 ? 3.140 4.722 -7.926 1.00 49.81 115 ASP A N 1
ATOM 1298 C CA . ASP A 1 115 ? 3.270 5.015 -9.348 1.00 53.40 115 ASP A CA 1
ATOM 1299 C C . ASP A 1 115 ? 4.529 4.360 -9.947 1.00 57.95 115 ASP A C 1
ATOM 1300 O O . ASP A 1 115 ? 4.607 4.151 -11.166 1.00 59.88 115 ASP A O 1
ATOM 1309 N N . ALA A 1 116 ? 5.503 4.031 -9.097 1.00 51.67 116 ALA A N 1
ATOM 1310 C CA . ALA A 1 116 ? 6.739 3.379 -9.547 1.00 52.26 116 ALA A CA 1
ATOM 1311 C C . ALA A 1 116 ? 6.643 1.858 -9.456 1.00 56.21 116 ALA A C 1
ATOM 1312 O O . ALA A 1 116 ? 7.650 1.148 -9.583 1.00 50.31 116 ALA A O 1
ATOM 1319 N N . GLY A 1 117 ? 5.435 1.360 -9.206 1.00 53.75 117 GLY A N 1
ATOM 1320 C CA . GLY A 1 117 ? 5.178 -0.064 -9.266 1.00 47.42 117 GLY A CA 1
ATOM 1321 C C . GLY A 1 117 ? 5.474 -0.801 -7.972 1.00 43.95 117 GLY A C 1
ATOM 1322 O O . GLY A 1 117 ? 5.486 -2.031 -7.946 1.00 42.90 117 GLY A O 1
ATOM 1326 N N . ILE A 1 118 ? 5.717 -0.055 -6.897 1.00 42.42 118 ILE A N 1
ATOM 1327 C CA . ILE A 1 118 ? 5.972 -0.659 -5.593 1.00 39.24 118 ILE A CA 1
ATOM 1328 C C . ILE A 1 118 ? 4.650 -0.886 -4.868 1.00 37.24 118 ILE A C 1
ATOM 1329 O O . ILE A 1 118 ? 3.755 -0.047 -4.924 1.00 38.03 118 ILE A O 1
ATOM 1345 N N . ILE A 1 119 ? 4.523 -2.022 -4.192 1.00 35.87 119 ILE A N 1
ATOM 1346 C CA . ILE A 1 119 ? 3.355 -2.283 -3.372 1.00 32.97 119 ILE A CA 1
ATOM 1347 C C . ILE A 1 119 ? 3.604 -1.585 -2.037 1.00 31.11 119 ILE A C 1
ATOM 1348 O O . ILE A 1 119 ? 4.643 -1.772 -1.429 1.00 30.00 119 ILE A O 1
ATOM 1364 N N . VAL A 1 120 ? 2.659 -0.763 -1.605 1.00 31.05 120 VAL A N 1
ATOM 1365 C CA . VAL A 1 120 ? 2.745 -0.130 -0.280 1.00 29.33 120 VAL A CA 1
ATOM 1366 C C . VAL A 1 120 ? 1.632 -0.606 0.613 1.00 27.47 120 VAL A C 1
ATOM 1367 O O . VAL A 1 120 ? 0.477 -0.597 0.223 1.00 28.39 120 VAL A O 1
ATOM 1380 N N . VAL A 1 121 ? 2.005 -1.000 1.834 1.00 25.07 121 VAL A N 1
ATOM 1381 C CA . VAL A 1 121 ? 1.086 -1.383 2.876 1.00 23.25 121 VAL A CA 1
ATOM 1382 C C . VAL A 1 121 ? 1.330 -0.438 4.034 1.00 22.34 121 VAL A C 1
ATOM 1383 O O . VAL A 1 121 ? 2.465 -0.157 4.368 1.00 21.96 121 VAL A O 1
ATOM 1396 N N . ASN A 1 122 ? 0.237 0.033 4.603 1.00 22.26 122 ASN A N 1
ATOM 1397 C CA . ASN A 1 122 ? 0.205 1.013 5.685 1.00 21.77 122 ASN A CA 1
ATOM 1398 C C . ASN A 1 122 ? -0.001 0.235 6.969 1.00 19.70 122 ASN A C 1
ATOM 1399 O O . ASN A 1 122 ? -0.958 -0.537 7.061 1.00 20.64 122 ASN A O 1
ATOM 1410 N N . ILE A 1 123 ? 0.868 0.434 7.948 1.00 19.75 123 ILE A N 1
ATOM 1411 C CA . ILE A 1 123 ? 0.613 -0.111 9.276 1.00 18.46 123 ILE A CA 1
ATOM 1412 C C . ILE A 1 123 ? 0.606 0.950 10.375 1.00 17.29 123 ILE A C 1
ATOM 1413 O O . ILE A 1 123 ? 1.057 2.057 10.140 1.00 18.59 123 ILE A O 1
ATOM 1429 N N . ASP A 1 124 ? 0.056 0.576 11.547 1.00 15.03 124 ASP A N 1
ATOM 1430 C CA . ASP A 1 124 ? 0.162 1.337 12.814 1.00 14.91 124 ASP A CA 1
ATOM 1431 C C . ASP A 1 124 ? -0.721 2.581 12.814 1.00 17.75 124 ASP A C 1
ATOM 1432 O O . ASP A 1 124 ? -1.755 2.631 13.488 1.00 20.56 124 ASP A O 1
ATOM 1441 N N . ASN A 1 125 ? -0.322 3.573 12.032 1.00 18.74 125 ASN A N 1
ATOM 1442 C CA . ASN A 1 125 ? -1.026 4.833 11.971 1.00 22.04 125 ASN A CA 1
ATOM 1443 C C . ASN A 1 125 ? -1.580 5.032 10.576 1.00 21.38 125 ASN A C 1
ATOM 1444 O O . ASN A 1 125 ? -0.834 5.096 9.614 1.00 22.33 125 ASN A O 1
ATOM 1455 N N . ARG A 1 126 ? -2.886 5.128 10.469 1.00 23.88 126 ARG A N 1
ATOM 1456 C CA . ARG A 1 126 ? -3.512 5.141 9.170 1.00 24.57 126 ARG A CA 1
ATOM 1457 C C . ARG A 1 126 ? -3.322 6.472 8.461 1.00 27.22 126 ARG A C 1
ATOM 1458 O O . ARG A 1 126 ? -3.539 7.532 9.037 1.00 28.25 126 ARG A O 1
ATOM 1479 N N . LEU A 1 127 ? -2.895 6.393 7.201 1.00 28.31 127 LEU A N 1
ATOM 1480 C CA . LEU A 1 127 ? -2.851 7.539 6.311 1.00 31.38 127 LEU A CA 1
ATOM 1481 C C . LEU A 1 127 ? -4.229 8.132 6.161 1.00 33.56 127 LEU A C 1
ATOM 1482 O O . LEU A 1 127 ? -5.227 7.429 6.260 1.00 35.40 127 LEU A O 1
ATOM 1498 N N . ASP A 1 128 ? -4.293 9.432 5.921 1.00 36.11 128 ASP A N 1
ATOM 1499 C CA . ASP A 1 128 ? -5.579 10.097 5.901 1.00 38.67 128 ASP A CA 1
ATOM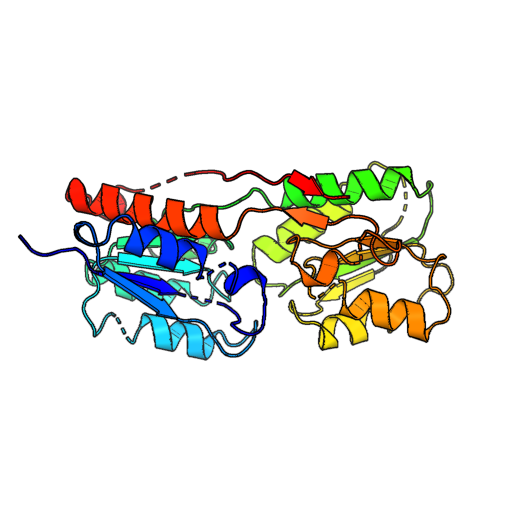 1500 C C . ASP A 1 128 ? -6.366 9.644 4.664 1.00 40.57 128 ASP A C 1
ATOM 1501 O O . ASP A 1 128 ? -5.874 9.755 3.554 1.00 41.84 128 ASP A O 1
ATOM 1510 N N . PRO A 1 129 ? -7.581 9.111 4.868 1.00 49.11 129 PRO A N 1
ATOM 1511 C CA . PRO A 1 129 ? -8.335 8.533 3.756 1.00 46.48 129 PRO A CA 1
ATOM 1512 C C . PRO A 1 129 ? -8.761 9.569 2.730 1.00 54.94 129 PRO A C 1
ATOM 1513 O O . PRO A 1 129 ? -8.856 9.262 1.540 1.00 56.26 129 PRO A O 1
ATOM 1524 N N . ASP A 1 130 ? -9.018 10.790 3.182 1.00 51.64 130 ASP A N 1
ATOM 1525 C CA . ASP A 1 130 ? -9.467 11.841 2.278 1.00 62.36 130 ASP A CA 1
ATOM 1526 C C . ASP A 1 130 ? -8.315 12.261 1.379 1.00 61.61 130 ASP A C 1
ATOM 1527 O O . ASP A 1 130 ? -8.482 12.430 0.170 1.00 59.62 130 ASP A O 1
ATOM 1536 N N . VAL A 1 131 ? -7.138 12.405 1.972 1.00 50.90 131 VAL A N 1
ATOM 1537 C CA . VAL A 1 131 ? -5.955 12.740 1.210 1.00 51.31 131 VAL A CA 1
ATOM 1538 C C . VAL A 1 131 ? -5.654 11.606 0.233 1.00 50.47 131 VAL A C 1
ATOM 1539 O O . VAL A 1 131 ? -5.256 11.861 -0.896 1.00 52.43 131 VAL A O 1
ATOM 1552 N N . LEU A 1 132 ? -5.835 10.354 0.664 1.00 47.54 132 LEU A N 1
ATOM 1553 C CA . LEU A 1 132 ? -5.652 9.228 -0.256 1.00 46.91 132 LEU A CA 1
ATOM 1554 C C . LEU A 1 132 ? -6.676 9.274 -1.396 1.00 62.69 132 LEU A C 1
ATOM 1555 O O . LEU A 1 132 ? -6.309 9.162 -2.565 1.00 51.78 132 LEU A O 1
ATOM 1571 N N . LYS A 1 133 ? -7.952 9.438 -1.044 1.00 71.01 133 LYS A N 1
ATOM 1572 C CA . LYS A 1 133 ? -9.053 9.452 -2.018 1.00 70.66 133 LYS A CA 1
ATOM 1573 C C . LYS A 1 133 ? -8.850 10.506 -3.089 1.00 66.34 133 LYS A C 1
ATOM 1574 O O . LYS A 1 133 ? -9.386 10.401 -4.191 1.00 64.98 133 LYS A O 1
ATOM 1593 N N . SER A 1 134 ? -8.064 11.519 -2.753 1.00 59.37 134 SER A N 1
ATOM 1594 C CA . SER A 1 134 ? -7.928 12.693 -3.592 1.00 70.99 134 SER A CA 1
ATOM 1595 C C . SER A 1 134 ? -6.714 12.592 -4.505 1.00 68.58 134 SER A C 1
ATOM 1596 O O . SER A 1 134 ? -6.477 13.471 -5.338 1.00 68.22 134 SER A O 1
ATOM 1604 N N . LYS A 1 135 ? -5.959 11.509 -4.349 1.00 59.21 135 LYS A N 1
ATOM 1605 C CA . LYS A 1 135 ? -4.906 11.163 -5.298 1.00 59.19 135 LYS A CA 1
ATOM 1606 C C . LYS A 1 135 ? -5.224 9.844 -5.968 1.00 58.47 135 LYS A C 1
ATOM 1607 O O . LYS A 1 135 ? -4.362 9.237 -6.603 1.00 57.84 135 LYS A O 1
ATOM 1626 N N . ASN A 1 136 ? -6.471 9.408 -5.808 1.00 58.76 136 ASN A N 1
ATOM 1627 C CA . ASN A 1 136 ? -6.953 8.175 -6.419 1.00 58.42 136 ASN A CA 1
ATOM 1628 C C . ASN A 1 136 ? -6.163 6.957 -5.966 1.00 54.50 136 ASN A C 1
ATOM 1629 O O . ASN A 1 136 ? -5.929 6.019 -6.734 1.00 54.33 136 ASN A O 1
ATOM 1640 N N . LEU A 1 137 ? -5.785 6.970 -4.693 1.00 51.53 137 LEU A N 1
ATOM 1641 C CA . LEU A 1 137 ? -4.793 6.039 -4.182 1.00 49.13 137 LEU A CA 1
ATOM 1642 C C . LEU A 1 137 ? -5.381 5.052 -3.186 1.00 48.28 137 LEU A C 1
ATOM 1643 O O . LEU A 1 137 ? -6.052 5.440 -2.224 1.00 46.28 137 LEU A O 1
ATOM 1659 N N . ASN A 1 138 ? -5.131 3.770 -3.435 1.00 43.57 138 ASN A N 1
ATOM 1660 C CA . ASN A 1 138 ? -5.546 2.715 -2.528 1.00 40.84 138 ASN A CA 1
ATOM 1661 C C . ASN A 1 138 ? -4.352 2.169 -1.787 1.00 37.71 138 ASN A C 1
ATOM 1662 O O . ASN A 1 138 ? -3.389 1.730 -2.403 1.00 40.83 138 ASN A O 1
ATOM 1672 N N . VAL A 1 139 ? -4.430 2.196 -0.457 1.00 35.48 139 VAL A N 1
ATOM 1673 C CA . VAL A 1 139 ? -3.384 1.647 0.395 1.00 32.50 139 VAL A CA 1
ATOM 1674 C C . VAL A 1 139 ? -4.017 0.769 1.479 1.00 30.19 139 VAL A C 1
ATOM 1675 O O . VAL A 1 139 ? -4.702 1.286 2.381 1.00 32.27 139 VAL A O 1
ATOM 1687 N N . PRO A 1 140 ? -3.799 -0.555 1.404 1.00 30.44 140 PRO A N 1
ATOM 1688 C CA . PRO A 1 140 ? -4.302 -1.413 2.483 1.00 32.57 140 PRO A CA 1
ATOM 1689 C C . PRO A 1 140 ? -3.715 -1.049 3.833 1.00 31.50 140 PRO A C 1
ATOM 1690 O O . PRO A 1 140 ? -2.560 -0.638 3.898 1.00 27.03 140 PRO A O 1
ATOM 1701 N N . PHE A 1 141 ? -4.518 -1.197 4.882 1.00 26.73 141 PHE A N 1
ATOM 1702 C CA . PHE A 1 141 ? -4.096 -0.884 6.243 1.00 23.00 141 PHE A CA 1
ATOM 1703 C C . PHE A 1 141 ? -4.103 -2.142 7.083 1.00 23.84 141 PHE A C 1
ATOM 1704 O O . PHE A 1 141 ? -5.043 -2.947 6.996 1.00 26.45 141 PHE A O 1
ATOM 1721 N N . VAL A 1 142 ? -3.019 -2.322 7.838 1.00 17.97 142 VAL A N 1
ATOM 1722 C CA . VAL A 1 142 ? -2.909 -3.312 8.902 1.00 15.93 142 VAL A CA 1
ATOM 1723 C C . VAL A 1 142 ? -2.603 -2.600 10.207 1.00 17.66 142 VAL A C 1
ATOM 1724 O O . VAL A 1 142 ? -1.553 -1.986 10.363 1.00 16.98 142 VAL A O 1
ATOM 1737 N N . GLY A 1 143 ? -3.539 -2.647 11.141 1.00 18.26 143 GLY A N 1
ATOM 1738 C CA . GLY A 1 143 ? -3.303 -2.106 12.453 1.00 16.94 143 GLY A CA 1
ATOM 1739 C C . GLY A 1 143 ? -4.564 -2.153 13.284 1.00 17.55 143 GLY A C 1
ATOM 1740 O O . GLY A 1 143 ? -5.615 -2.680 12.854 1.00 18.99 143 GLY A O 1
ATOM 1744 N N . PRO A 1 144 ? -4.465 -1.592 14.489 1.00 17.02 144 PRO A N 1
ATOM 1745 C CA . PRO A 1 144 ? -5.537 -1.649 15.477 1.00 16.26 144 PRO A CA 1
ATOM 1746 C C . PRO A 1 144 ? -6.567 -0.549 15.376 1.00 17.96 144 PRO A C 1
ATOM 1747 O O . PRO A 1 144 ? -6.358 0.515 14.795 1.00 23.80 144 PRO A O 1
ATOM 1758 N N . ASP A 1 145 ? -7.684 -0.817 16.036 1.00 20.81 145 ASP A N 1
ATOM 1759 C CA . ASP A 1 145 ? -8.693 0.193 16.266 1.00 18.39 145 ASP A CA 1
ATOM 1760 C C . ASP A 1 145 ? -8.280 0.889 17.562 1.00 19.01 145 ASP A C 1
ATOM 1761 O O . ASP A 1 145 ? -8.473 0.347 18.665 1.00 21.69 145 ASP A O 1
ATOM 1770 N N . ASN A 1 146 ? -7.654 2.051 17.437 1.00 22.44 146 ASN A N 1
ATOM 1771 C CA . ASN A 1 146 ? -7.090 2.707 18.598 1.00 18.84 146 ASN A CA 1
ATOM 1772 C C . ASN A 1 146 ? -8.153 3.336 19.503 1.00 17.33 146 ASN A C 1
ATOM 1773 O O . ASN A 1 146 ? -7.852 3.691 20.625 1.00 19.07 146 ASN A O 1
ATOM 1784 N N . ARG A 1 147 ? -9.368 3.516 19.000 1.00 20.61 147 ARG A N 1
ATOM 1785 C CA . ARG A 1 147 ? -10.425 4.100 19.837 1.00 19.49 147 ARG A CA 1
ATOM 1786 C C . ARG A 1 147 ? -10.899 3.018 20.801 1.00 21.02 147 ARG A C 1
ATOM 1787 O O . ARG A 1 147 ? -10.966 3.231 22.002 1.00 21.74 147 ARG A O 1
ATOM 1808 N N . LYS A 1 148 ? -11.161 1.825 20.271 1.00 19.34 148 LYS A N 1
ATOM 1809 C CA . LYS A 1 148 ? -11.488 0.692 21.142 1.00 21.28 148 LYS A CA 1
ATOM 1810 C C . LYS A 1 148 ? -10.352 0.348 22.092 1.00 19.48 148 LYS A C 1
ATOM 1811 O O . LYS A 1 148 ? -10.601 -0.008 23.239 1.00 23.35 148 LYS A O 1
ATOM 1830 N N . GLY A 1 149 ? -9.099 0.417 21.606 1.00 18.20 149 GLY A N 1
ATOM 1831 C CA . GLY A 1 149 ? -7.949 0.121 22.429 1.00 17.55 149 GLY A CA 1
ATOM 1832 C C . GLY A 1 149 ? -7.848 1.070 23.615 1.00 17.67 149 GLY A C 1
ATOM 1833 O O . GLY A 1 149 ? -7.795 0.619 24.758 1.00 19.52 149 GLY A O 1
ATOM 1837 N N . ALA A 1 150 ? -7.862 2.372 23.342 1.00 15.95 150 ALA A N 1
ATOM 1838 C CA . ALA A 1 150 ? -7.799 3.385 24.392 1.00 15.29 150 ALA A CA 1
ATOM 1839 C C . ALA A 1 150 ? -9.001 3.266 25.326 1.00 18.64 150 ALA A C 1
ATOM 1840 O O . ALA A 1 150 ? -8.872 3.490 26.505 1.00 19.89 150 ALA A O 1
ATOM 1847 N N . ARG A 1 151 ? -10.158 2.885 24.788 1.00 18.73 151 ARG A N 1
ATOM 1848 C CA . ARG A 1 151 ? -11.373 2.722 25.604 1.00 18.62 151 ARG A CA 1
ATOM 1849 C C . ARG A 1 151 ? -11.181 1.627 26.635 1.00 28.52 151 ARG A C 1
ATOM 1850 O O . ARG A 1 151 ? -11.630 1.772 27.773 1.00 26.51 151 ARG A O 1
ATOM 1871 N N . LYS A 1 152 ? -10.534 0.523 26.247 1.00 19.55 152 LYS A N 1
ATOM 1872 C CA . LYS A 1 152 ? -10.212 -0.525 27.224 1.00 25.31 152 LYS A CA 1
ATOM 1873 C C . LYS A 1 152 ? -9.396 0.026 28.400 1.00 19.92 152 LYS A C 1
ATOM 1874 O O . LYS A 1 152 ? -9.680 -0.278 29.556 1.00 22.85 152 LYS A O 1
ATOM 1893 N N . VAL A 1 153 ? -8.338 0.782 28.090 1.00 19.80 153 VAL A N 1
ATOM 1894 C CA . VAL A 1 153 ? -7.450 1.345 29.099 1.00 16.55 153 VAL A CA 1
ATOM 1895 C C . VAL A 1 153 ? -8.227 2.346 29.947 1.00 22.01 153 VAL A C 1
ATOM 1896 O O . VAL A 1 153 ? -8.204 2.271 31.162 1.00 20.87 153 VAL A O 1
ATOM 1909 N N . GLY A 1 154 ? -8.932 3.256 29.292 1.00 20.35 154 GLY A N 1
ATOM 1910 C CA . GLY A 1 154 ? -9.768 4.217 29.991 1.00 19.55 154 GLY A CA 1
ATOM 1911 C C . GLY A 1 154 ? -10.806 3.585 30.917 1.00 20.82 154 GLY A C 1
ATOM 1912 O O . GLY A 1 154 ? -11.043 4.089 32.043 1.00 23.92 154 GLY A O 1
ATOM 1916 N N . ASP A 1 155 ? -11.439 2.500 30.466 1.00 20.63 155 ASP A N 1
ATOM 1917 C CA . ASP A 1 155 ? -12.440 1.803 31.285 1.00 24.01 155 ASP A CA 1
ATOM 1918 C C . ASP A 1 155 ? -11.852 1.243 32.568 1.00 25.33 155 ASP A C 1
ATOM 1919 O O . ASP A 1 155 ? -12.502 1.286 33.611 1.00 28.44 155 ASP A O 1
ATOM 1928 N N . TYR A 1 156 ? -10.665 0.661 32.493 1.00 22.80 156 TYR A N 1
ATOM 1929 C CA . TYR A 1 156 ? -10.028 0.135 33.690 1.00 28.58 156 TYR A CA 1
ATOM 1930 C C . TYR A 1 156 ? -9.763 1.260 34.698 1.00 28.86 156 TYR A C 1
ATOM 1931 O O . TYR A 1 156 ? -10.068 1.130 35.888 1.00 27.16 156 TYR A O 1
ATOM 1949 N N . LEU A 1 157 ? -9.203 2.366 34.218 1.00 22.09 157 LEU A N 1
ATOM 1950 C CA . LEU A 1 157 ? -9.020 3.541 35.051 1.00 21.55 157 LEU A CA 1
ATOM 1951 C C . LEU A 1 157 ? -10.316 4.023 35.665 1.00 23.89 157 LEU A C 1
ATOM 1952 O O . LEU A 1 157 ? -10.357 4.362 36.850 1.00 25.69 157 LEU A O 1
ATOM 1968 N N . ALA A 1 158 ? -11.381 4.069 34.878 1.00 24.15 158 ALA A N 1
ATOM 1969 C CA . ALA A 1 158 ? -12.666 4.575 35.388 1.00 26.48 158 ALA A CA 1
ATOM 1970 C C . ALA A 1 158 ? -13.126 3.816 36.618 1.00 32.73 158 ALA A C 1
ATOM 1971 O O . ALA A 1 158 ? -13.728 4.401 37.517 1.00 37.70 158 ALA A O 1
ATOM 1978 N N . LYS A 1 159 ? -12.828 2.520 36.679 1.00 28.78 159 LYS A N 1
ATOM 1979 C CA . LYS A 1 159 ? -13.250 1.708 37.819 1.00 39.20 159 LYS A CA 1
ATOM 1980 C C . LYS A 1 159 ? -12.608 2.209 39.115 1.00 37.81 159 LYS A C 1
ATOM 1981 O O . LYS A 1 159 ? -13.156 2.010 40.211 1.00 33.13 159 LYS A O 1
ATOM 2000 N N . LYS A 1 160 ? -11.445 2.851 38.975 1.00 32.71 160 LYS A N 1
ATOM 2001 C CA . LYS A 1 160 ? -10.635 3.273 40.118 1.00 29.54 160 LYS A CA 1
ATOM 2002 C C . LYS A 1 160 ? -10.934 4.704 40.530 1.00 40.14 160 LYS A C 1
ATOM 2003 O O . LYS A 1 160 ? -10.578 5.129 41.635 1.00 38.17 160 LYS A O 1
ATOM 2022 N N . LEU A 1 161 ? -11.606 5.429 39.641 1.00 30.97 161 LEU A N 1
ATOM 2023 C CA . LEU A 1 161 ? -11.972 6.812 39.860 1.00 29.64 161 LEU A CA 1
ATOM 2024 C C . LEU A 1 161 ? -13.410 6.900 40.253 1.00 35.41 161 LEU A C 1
ATOM 2025 O O . LEU A 1 161 ? -14.064 5.885 40.490 1.00 32.93 161 LEU A O 1
ATOM 2041 N N . LYS A 1 162 ? -13.900 8.128 40.348 1.00 34.91 162 LYS A N 1
ATOM 2042 C CA . LYS A 1 162 ? -15.302 8.353 40.621 1.00 39.43 162 LYS A CA 1
ATOM 2043 C C . LYS A 1 162 ? -15.811 9.520 39.807 1.00 34.04 162 LYS A C 1
ATOM 2044 O O . LYS A 1 162 ? -15.043 10.337 39.305 1.00 32.38 162 LYS A O 1
ATOM 2063 N N . ALA A 1 163 ? -17.128 9.564 39.669 1.00 35.66 163 ALA A N 1
ATOM 2064 C CA . ALA A 1 163 ? -17.807 10.648 38.986 1.00 36.21 163 ALA A CA 1
ATOM 2065 C C . ALA A 1 163 ? -17.327 12.002 39.478 1.00 34.63 163 ALA A C 1
ATOM 2066 O O . ALA A 1 163 ? -17.141 12.209 40.692 1.00 35.60 163 ALA A O 1
ATOM 2073 N N . GLY A 1 164 ? -17.132 12.922 38.534 1.00 35.62 164 GLY A N 1
ATOM 2074 C CA . GLY A 1 164 ? -16.662 14.264 38.831 1.00 30.59 164 GLY A CA 1
ATOM 2075 C C . GLY A 1 164 ? -15.149 14.416 38.943 1.00 28.75 164 GLY A C 1
ATOM 2076 O O . GLY A 1 164 ? -14.634 15.540 38.993 1.00 37.28 164 GLY A O 1
ATOM 2080 N N . ASP A 1 165 ? -14.424 13.305 39.003 1.00 31.13 165 ASP A N 1
ATOM 2081 C CA . ASP A 1 165 ? -12.962 13.388 39.071 1.00 26.21 165 ASP A CA 1
ATOM 2082 C C . ASP A 1 165 ? -12.365 14.047 37.826 1.00 32.44 165 ASP A C 1
ATOM 2083 O O . ASP A 1 165 ? -12.711 13.683 36.714 1.00 28.55 165 ASP A O 1
ATOM 2092 N N . GLN A 1 166 ? -11.462 14.997 38.049 1.00 28.13 166 GLN A N 1
ATOM 2093 C CA . GLN A 1 166 ? -10.721 15.678 36.994 1.00 25.54 166 GLN A CA 1
ATOM 2094 C C . GLN A 1 166 ? -9.577 14.829 36.453 1.00 26.70 166 GLN A C 1
ATOM 2095 O O . GLN A 1 166 ? -8.776 14.294 37.216 1.00 21.11 166 GLN A O 1
ATOM 2109 N N . VAL A 1 167 ? -9.469 14.719 35.130 1.00 20.47 167 VAL A N 1
ATOM 2110 C CA . VAL A 1 167 ? -8.339 14.035 34.514 1.00 18.99 167 VAL A CA 1
ATOM 2111 C C . VAL A 1 167 ? -7.811 14.835 33.321 1.00 18.36 167 VAL A C 1
ATOM 2112 O O . VAL A 1 167 ? -8.521 15.684 32.789 1.00 19.11 167 VAL A O 1
ATOM 2125 N N . GLY A 1 168 ? -6.561 14.570 32.945 1.00 17.24 168 GLY A N 1
ATOM 2126 C CA . GLY A 1 168 ? -5.944 15.151 31.774 1.00 17.50 168 GLY A CA 1
ATOM 2127 C C . GLY A 1 168 ? -5.539 14.075 30.813 1.00 17.20 168 GLY A C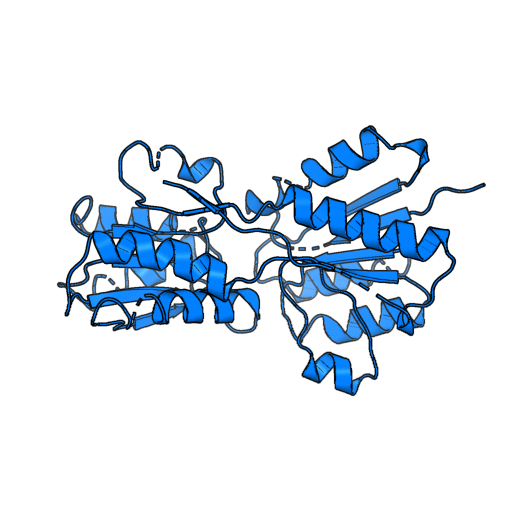 1
ATOM 2128 O O . GLY A 1 168 ? -5.203 12.971 31.221 1.00 16.50 168 GLY A O 1
ATOM 2132 N N . ILE A 1 169 ? -5.605 14.401 29.517 1.00 16.12 169 ILE A N 1
ATOM 2133 C CA . ILE A 1 169 ? -5.163 13.500 28.454 1.00 15.00 169 ILE A CA 1
ATOM 2134 C C . ILE A 1 169 ? -3.896 14.059 27.807 1.00 17.42 169 ILE A C 1
ATOM 2135 O O . ILE A 1 169 ? -3.871 15.195 27.313 1.00 16.20 169 ILE A O 1
ATOM 2151 N N . VAL A 1 170 ? -2.851 13.249 27.835 1.00 17.21 170 VAL A N 1
ATOM 2152 C CA . VAL A 1 170 ? -1.595 13.557 27.179 1.00 15.30 170 VAL A CA 1
ATOM 2153 C C . VAL A 1 170 ? -1.590 12.803 25.839 1.00 18.50 170 VAL A C 1
ATOM 2154 O O . VAL A 1 170 ? -1.502 11.584 25.799 1.00 20.70 170 VAL A O 1
ATOM 2167 N N . GLU A 1 171 ? -1.707 13.565 24.755 1.00 16.52 171 GLU A N 1
ATOM 2168 C CA . GLU A 1 171 ? -1.977 13.053 23.427 1.00 14.66 171 GLU A CA 1
ATOM 2169 C C . GLU A 1 171 ? -0.716 12.879 22.590 1.00 17.02 171 GLU A C 1
ATOM 2170 O O . GLU A 1 171 ? 0.292 13.531 22.835 1.00 16.29 171 GLU A O 1
ATOM 2182 N N . GLY A 1 172 ? -0.755 11.967 21.628 1.00 15.42 172 GLY A N 1
ATOM 2183 C CA . GLY A 1 172 ? 0.344 11.863 20.667 1.00 18.18 172 GLY A CA 1
ATOM 2184 C C . GLY A 1 172 ? 0.381 13.047 19.703 1.00 21.02 172 GLY A C 1
ATOM 2185 O O . GLY A 1 172 ? -0.310 14.062 19.883 1.00 23.09 172 GLY A O 1
ATOM 2189 N N . VAL A 1 173 ? 1.194 12.919 18.646 1.00 19.45 173 VAL A N 1
ATOM 2190 C CA . VAL A 1 173 ? 1.250 13.935 17.578 1.00 19.86 173 VAL A CA 1
ATOM 2191 C C . VAL A 1 173 ? -0.156 14.150 17.022 1.00 23.96 173 VAL A C 1
ATOM 2192 O O . VAL A 1 173 ? -0.756 13.234 16.489 1.00 23.96 173 VAL A O 1
ATOM 2205 N N . SER A 1 174 ? -0.679 15.370 17.156 1.00 24.48 174 SER A N 1
ATOM 2206 C CA . SER A 1 174 ? -2.106 15.630 16.914 1.00 27.85 174 SER A CA 1
ATOM 2207 C C . SER A 1 174 ? -2.571 15.453 15.460 1.00 28.14 174 SER A C 1
ATOM 2208 O O . SER A 1 174 ? -3.765 15.317 15.206 1.00 37.67 174 SER A O 1
ATOM 2216 N N . THR A 1 175 ? -1.635 15.369 14.526 1.00 30.35 175 THR A N 1
ATOM 2217 C CA . THR A 1 175 ? -1.970 15.167 13.124 1.00 35.66 175 THR A CA 1
ATOM 2218 C C . THR A 1 175 ? -1.880 13.696 12.724 1.00 42.06 175 THR A C 1
ATOM 2219 O O . THR A 1 175 ? -1.736 13.359 11.543 1.00 39.17 175 THR A O 1
ATOM 2230 N N . THR A 1 176 ? -1.929 12.813 13.709 1.00 29.80 176 THR A N 1
ATOM 2231 C CA . THR A 1 176 ? -1.959 11.392 13.393 1.00 26.57 176 THR A CA 1
ATOM 2232 C C . THR A 1 176 ? -3.295 10.818 13.774 1.00 29.05 176 THR A C 1
ATOM 2233 O O . THR A 1 176 ? -3.895 11.175 14.788 1.00 24.18 176 THR A O 1
ATOM 2244 N N . THR A 1 177 ? -3.765 9.924 12.921 1.00 25.69 177 THR A N 1
ATOM 2245 C CA . THR A 1 177 ? -4.989 9.222 13.195 1.00 26.66 177 THR A CA 1
ATOM 2246 C C . THR A 1 177 ? -4.899 8.480 14.521 1.00 26.95 177 THR A C 1
ATOM 2247 O O . THR A 1 177 ? -5.838 8.520 15.315 1.00 22.67 177 THR A O 1
ATOM 2258 N N . ASN A 1 178 ? -3.775 7.829 14.808 1.00 21.22 178 ASN A N 1
ATOM 2259 C CA . ASN A 1 178 ? -3.777 6.994 16.001 1.00 20.09 178 ASN A CA 1
ATOM 2260 C C . ASN A 1 178 ? -3.787 7.846 17.265 1.00 19.68 178 ASN A C 1
ATOM 2261 O O . ASN A 1 178 ? -4.421 7.478 18.241 1.00 19.32 178 ASN A O 1
ATOM 2272 N N . ALA A 1 179 ? -3.148 9.008 17.226 1.00 19.19 179 ALA A N 1
ATOM 2273 C CA . ALA A 1 179 ? -3.209 9.937 18.362 1.00 16.74 179 ALA A CA 1
ATOM 2274 C C . ALA A 1 179 ? -4.642 10.403 18.611 1.00 21.29 179 ALA A C 1
ATOM 2275 O O . ALA A 1 179 ? -5.126 10.371 19.752 1.00 20.29 179 ALA A O 1
ATOM 2282 N N . GLN A 1 180 ? -5.333 10.811 17.546 1.00 19.53 180 GLN A N 1
ATOM 2283 C CA . GLN A 1 180 ? -6.694 11.294 17.661 1.00 18.51 180 GLN A CA 1
ATOM 2284 C C . GLN A 1 180 ? -7.635 10.248 18.169 1.00 23.16 180 GLN A C 1
ATOM 2285 O O . GLN A 1 180 ? -8.500 10.523 18.990 1.00 21.53 180 GLN A O 1
ATOM 2299 N N . GLN A 1 181 ? -7.475 9.026 17.687 1.00 20.83 181 GLN A N 1
ATOM 2300 C CA . GLN A 1 181 ? -8.398 7.971 18.064 1.00 22.11 181 GLN A CA 1
ATOM 2301 C C . GLN A 1 181 ? -8.155 7.497 19.487 1.00 18.47 181 GLN A C 1
ATOM 2302 O O . GLN A 1 181 ? -9.111 7.113 20.168 1.00 18.56 181 GLN A O 1
ATOM 2316 N N . ARG A 1 182 ? -6.908 7.554 19.966 1.00 17.04 182 ARG A N 1
ATOM 2317 C CA . ARG A 1 182 ? -6.675 7.206 21.371 1.00 18.60 182 ARG A CA 1
ATOM 2318 C C . ARG A 1 182 ? -7.279 8.256 22.267 1.00 17.35 182 ARG A C 1
ATOM 2319 O O . ARG A 1 182 ? -7.906 7.938 23.271 1.00 17.48 182 ARG A O 1
ATOM 2340 N N . THR A 1 183 ? -7.094 9.520 21.914 1.00 16.54 183 THR A N 1
ATOM 2341 C CA . THR A 1 183 ? -7.711 10.555 22.716 1.00 16.13 183 THR A CA 1
ATOM 2342 C C . THR A 1 183 ? -9.241 10.369 22.746 1.00 17.42 183 THR A C 1
ATOM 2343 O O . THR A 1 183 ? -9.871 10.499 23.790 1.00 19.08 183 THR A O 1
ATOM 2354 N N . ALA A 1 184 ? -9.837 10.040 21.614 1.00 18.06 184 ALA A N 1
ATOM 2355 C CA . ALA A 1 184 ? -11.274 9.844 21.570 1.00 19.33 184 ALA A CA 1
ATOM 2356 C C . ALA A 1 184 ? -11.723 8.657 22.441 1.00 21.35 184 ALA A C 1
ATOM 2357 O O . ALA A 1 184 ? -12.708 8.766 23.167 1.00 21.15 184 ALA A O 1
ATOM 2364 N N . GLY A 1 185 ? -10.993 7.532 22.380 1.00 18.23 185 GLY A N 1
ATOM 2365 C CA . GLY A 1 185 ? -11.291 6.386 23.239 1.00 23.93 185 GLY A CA 1
ATOM 2366 C C . GLY A 1 185 ? -11.185 6.729 24.717 1.00 22.90 185 GLY A C 1
ATOM 2367 O O . GLY A 1 185 ? -12.030 6.328 25.525 1.00 19.69 185 GLY A O 1
ATOM 2371 N N . PHE A 1 186 ? -10.147 7.487 25.067 1.00 18.10 186 PHE A N 1
ATOM 2372 C CA . PHE A 1 186 ? -9.971 7.942 26.440 1.00 18.44 186 PHE A CA 1
ATOM 2373 C C . PHE A 1 186 ? -11.154 8.821 26.849 1.00 20.52 186 PHE A C 1
ATOM 2374 O O . PHE A 1 186 ? -11.728 8.653 27.918 1.00 19.40 186 PHE A O 1
ATOM 2391 N N . GLN A 1 187 ? -11.523 9.759 25.989 1.00 18.51 187 GLN A N 1
ATOM 2392 C CA . GLN A 1 187 ? -12.666 10.635 26.277 1.00 21.64 187 GLN A CA 1
ATOM 2393 C C . GLN A 1 187 ? -13.949 9.797 26.460 1.00 27.20 187 GLN A C 1
ATOM 2394 O O . GLN A 1 187 ? -14.724 10.042 27.348 1.00 21.98 187 GLN A O 1
ATOM 2408 N N . ASP A 1 188 ? -14.150 8.784 25.618 1.00 22.11 188 ASP A N 1
ATOM 2409 C CA . ASP A 1 188 ? -15.331 7.931 25.707 1.00 22.94 188 ASP A CA 1
ATOM 2410 C C . ASP A 1 188 ? -15.428 7.285 27.074 1.00 23.43 188 ASP A C 1
ATOM 2411 O O . ASP A 1 188 ? -16.498 7.236 27.689 1.00 24.26 188 ASP A O 1
ATOM 2420 N N . ALA A 1 189 ? -14.292 6.775 27.543 1.00 21.99 189 ALA A N 1
ATOM 2421 C CA . ALA A 1 189 ? -14.238 6.094 28.834 1.00 21.54 189 ALA A CA 1
ATOM 2422 C C . ALA A 1 189 ? -14.573 7.045 29.977 1.00 22.10 189 ALA A C 1
ATOM 2423 O O . ALA A 1 189 ? -15.365 6.711 30.876 1.00 23.41 189 ALA A O 1
ATOM 2447 N N . LYS A 1 191 ? -16.209 9.985 29.859 1.00 24.12 191 LYS A N 1
ATOM 2448 C CA . LYS A 1 191 ? -17.645 10.318 29.764 1.00 27.44 191 LYS A CA 1
ATOM 2449 C C . LYS A 1 191 ? -18.556 9.255 30.374 1.00 27.69 191 LYS A C 1
ATOM 2450 O O . LYS A 1 191 ? -19.481 9.556 31.124 1.00 29.80 191 LYS A O 1
ATOM 2469 N N . ALA A 1 192 ? -18.311 8.008 30.001 1.00 26.83 192 ALA A N 1
ATOM 2470 C CA . ALA A 1 192 ? -19.147 6.889 30.404 1.00 28.23 192 ALA A CA 1
ATOM 2471 C C . ALA A 1 192 ? -19.108 6.674 31.919 1.00 33.28 192 ALA A C 1
ATOM 2472 O O . ALA A 1 192 ? -20.054 6.113 32.519 1.00 37.02 192 ALA A O 1
ATOM 2479 N N . GLY A 1 193 ? -18.007 7.111 32.523 1.00 31.73 193 GLY A N 1
ATOM 2480 C CA . GLY A 1 193 ? -17.782 6.934 33.949 1.00 37.45 193 GLY A CA 1
ATOM 2481 C C . GLY A 1 193 ? -18.185 8.132 34.779 1.00 37.88 193 GLY A C 1
ATOM 2482 O O . GLY A 1 193 ? -18.274 8.040 36.008 1.00 39.75 193 GLY A O 1
ATOM 2486 N N . GLY A 1 194 ? -18.430 9.255 34.116 1.00 37.93 194 GLY A N 1
ATOM 2487 C CA . GLY A 1 194 ? -18.743 10.487 34.806 1.00 37.98 194 GLY A CA 1
ATOM 2488 C C . GLY A 1 194 ? -17.552 11.348 35.204 1.00 35.77 194 GLY A C 1
ATOM 2489 O O . GLY A 1 194 ? -17.738 12.311 35.950 1.00 36.52 194 GLY A O 1
ATOM 2510 N N . LYS A 1 196 ? -14.402 14.076 34.455 1.00 29.80 196 LYS A N 1
ATOM 2511 C CA . LYS A 1 196 ? -14.289 15.306 33.687 1.00 32.09 196 LYS A CA 1
ATOM 2512 C C . LYS A 1 196 ? -12.879 15.519 33.096 1.00 30.30 196 LYS A C 1
ATOM 2513 O O . LYS A 1 196 ? -11.897 15.686 33.818 1.00 26.09 196 LYS A O 1
ATOM 2532 N N . VAL A 1 197 ? -12.767 15.510 31.770 1.00 29.88 197 VAL A N 1
ATOM 2533 C CA . VAL A 1 197 ? -11.482 15.787 31.139 1.00 26.46 197 VAL A CA 1
ATOM 2534 C C . VAL A 1 197 ? -11.261 17.283 31.130 1.00 25.23 197 VAL A C 1
ATOM 2535 O O . VAL A 1 197 ? -11.953 18.002 30.412 1.00 30.04 197 VAL A O 1
ATOM 2548 N N . VAL A 1 198 ? -10.296 17.767 31.905 1.00 24.32 198 VAL A N 1
ATOM 2549 C CA . VAL A 1 198 ? -10.089 19.209 32.016 1.00 24.76 198 VAL A CA 1
ATOM 2550 C C . VAL A 1 198 ? -8.995 19.745 31.091 1.00 26.37 198 VAL A C 1
ATOM 2551 O O . VAL A 1 198 ? -8.896 20.952 30.895 1.00 26.45 198 VAL A O 1
ATOM 2564 N N . SER A 1 199 ? -8.196 18.858 30.500 1.00 22.48 199 SER A N 1
ATOM 2565 C CA . SER A 1 199 ? -7.086 19.308 29.663 1.00 21.76 199 SER A CA 1
ATOM 2566 C C . SER A 1 199 ? -6.710 18.219 28.667 1.00 21.17 199 SER A C 1
ATOM 2567 O O . SER A 1 199 ? -6.685 17.058 29.032 1.00 20.19 199 SER A O 1
ATOM 2575 N N . VAL A 1 200 ? -6.475 18.613 27.416 1.00 21.11 200 VAL A N 1
ATOM 2576 C CA . VAL A 1 200 ? -5.942 17.702 26.406 1.00 20.31 200 VAL A CA 1
ATOM 2577 C C . VAL A 1 200 ? -4.814 18.443 25.722 1.00 23.96 200 VAL A C 1
ATOM 2578 O O . VAL A 1 200 ? -5.046 19.510 25.154 1.00 23.74 200 VAL A O 1
ATOM 2591 N N . GLN A 1 201 ? -3.601 17.896 25.808 1.00 19.79 201 GLN A N 1
ATOM 2592 C CA . GLN A 1 201 ? -2.409 18.507 25.240 1.00 19.24 201 GLN A CA 1
ATOM 2593 C C . GLN A 1 201 ? -1.486 17.446 24.665 1.00 20.02 201 GLN A C 1
ATOM 2594 O O . GLN A 1 201 ? -1.408 16.330 25.169 1.00 19.01 201 GLN A O 1
ATOM 2608 N N . SER A 1 202 ? -0.771 17.809 23.619 1.00 19.65 202 SER A N 1
ATOM 2609 C CA . SER A 1 202 ? 0.125 16.852 22.971 1.00 21.81 202 SER A CA 1
ATOM 2610 C C . SER A 1 202 ? 1.509 16.816 23.599 1.00 20.80 202 SER A C 1
ATOM 2611 O O . SER A 1 202 ? 2.173 17.844 23.768 1.00 21.99 202 SER A O 1
ATOM 2619 N N . GLY A 1 203 ? 1.941 15.602 23.917 1.00 20.29 203 GLY A N 1
ATOM 2620 C CA . GLY A 1 203 ? 3.295 15.341 24.336 1.00 16.97 203 GLY A CA 1
ATOM 2621 C C . GLY A 1 203 ? 4.119 14.763 23.189 1.00 19.11 203 GLY A C 1
ATOM 2622 O O . GLY A 1 203 ? 5.226 14.304 23.419 1.00 19.93 203 GLY A O 1
ATOM 2626 N N . GLU A 1 204 ? 3.561 14.801 21.983 1.00 19.06 204 GLU A N 1
ATOM 2627 C CA . GLU A 1 204 ? 4.235 14.459 20.722 1.00 18.23 204 GLU A CA 1
ATOM 2628 C C . GLU A 1 204 ? 4.938 13.085 20.711 1.00 20.11 204 GLU A C 1
ATOM 2629 O O . GLU A 1 204 ? 5.926 12.901 20.013 1.00 20.40 204 GLU A O 1
ATOM 2641 N N . TRP A 1 205 ? 4.402 12.176 21.516 1.00 19.35 205 TRP A N 1
ATOM 2642 C CA . TRP A 1 205 ? 4.819 10.783 21.647 1.00 17.54 205 TRP A CA 1
ATOM 2643 C C . TRP A 1 205 ? 6.099 10.616 22.445 1.00 15.53 205 TRP A C 1
ATOM 2644 O O . TRP A 1 205 ? 6.589 9.487 22.578 1.00 15.85 205 TRP A O 1
ATOM 2665 N N . GLU A 1 206 ? 6.637 11.719 22.966 1.00 18.86 206 GLU A N 1
ATOM 2666 C CA . GLU A 1 206 ? 7.948 11.730 23.607 1.00 22.97 206 GLU A CA 1
ATOM 2667 C C . GLU A 1 206 ? 7.900 11.798 25.140 1.00 21.20 206 GLU A C 1
ATOM 2668 O O . GLU A 1 206 ? 7.010 12.411 25.734 1.00 17.44 206 GLU A O 1
ATOM 2680 N N . ILE A 1 207 ? 8.908 11.197 25.757 1.00 20.63 207 ILE A N 1
ATOM 2681 C CA . ILE A 1 207 ? 9.043 11.201 27.206 1.00 19.12 207 ILE A CA 1
ATOM 2682 C C . ILE A 1 207 ? 9.132 12.611 27.754 1.00 21.65 207 ILE A C 1
ATOM 2683 O O . ILE A 1 207 ? 8.398 12.984 28.691 1.00 21.86 207 ILE A O 1
ATOM 2699 N N . ASP A 1 208 ? 10.021 13.428 27.204 1.00 21.31 208 ASP A N 1
ATOM 2700 C CA . ASP A 1 208 ? 10.239 14.702 27.867 1.00 29.99 208 ASP A CA 1
ATOM 2701 C C . ASP A 1 208 ? 9.118 15.702 27.540 1.00 24.74 208 ASP A C 1
ATOM 2702 O O . ASP A 1 208 ? 8.694 16.441 28.422 1.00 22.22 208 ASP A O 1
ATOM 2711 N N . LYS A 1 209 ? 8.610 15.734 26.316 1.00 24.28 209 LYS A N 1
ATOM 2712 C CA . LYS A 1 209 ? 7.440 16.571 26.052 1.00 23.89 209 LYS A CA 1
ATOM 2713 C C . LYS A 1 209 ? 6.218 16.072 26.877 1.00 24.46 209 LYS A C 1
ATOM 2714 O O . LYS A 1 209 ? 5.473 16.891 27.403 1.00 22.31 209 LYS A O 1
ATOM 2733 N N . GLY A 1 210 ? 6.036 14.750 27.013 1.00 19.36 210 GLY A N 1
ATOM 2734 C CA . GLY A 1 210 ? 4.996 14.192 27.873 1.00 17.13 210 GLY A CA 1
ATOM 2735 C C . GLY A 1 210 ? 5.132 14.660 29.311 1.00 20.12 210 GLY A C 1
ATOM 2736 O O . GLY A 1 210 ? 4.130 15.028 29.964 1.00 17.79 210 GLY A O 1
ATOM 2740 N N . ASN A 1 211 ? 6.375 14.646 29.802 1.00 20.52 211 ASN A N 1
ATOM 2741 C CA . ASN A 1 211 ? 6.685 15.112 31.146 1.00 17.23 211 ASN A CA 1
ATOM 2742 C C . ASN A 1 211 ? 6.319 16.570 31.301 1.00 18.32 211 ASN A C 1
ATOM 2743 O O . ASN A 1 211 ? 5.726 16.968 32.317 1.00 21.39 211 ASN A O 1
ATOM 2754 N N . ALA A 1 212 ? 6.665 17.388 30.311 1.00 22.08 212 ALA A N 1
ATOM 2755 C CA . ALA A 1 212 ? 6.409 18.825 30.423 1.00 24.93 212 ALA A CA 1
ATOM 2756 C C . ALA A 1 212 ? 4.915 19.089 30.509 1.00 18.43 212 ALA A C 1
ATOM 2757 O O . ALA A 1 212 ? 4.462 19.879 31.350 1.00 22.26 212 ALA A O 1
ATOM 2764 N N . VAL A 1 213 ? 4.151 18.455 29.620 1.00 20.56 213 VAL A N 1
ATOM 2765 C CA . VAL A 1 213 ? 2.681 18.531 29.647 1.00 18.91 213 VAL A CA 1
ATOM 2766 C C . VAL A 1 213 ? 2.053 18.034 30.943 1.00 20.66 213 VAL A C 1
ATOM 2767 O O . VAL A 1 213 ? 1.178 18.697 31.490 1.00 18.60 213 VAL A O 1
ATOM 2780 N N . ALA A 1 214 ? 2.459 16.860 31.415 1.00 18.54 214 ALA A N 1
ATOM 2781 C CA . ALA A 1 214 ? 1.938 16.313 32.665 1.00 18.87 214 ALA A CA 1
ATOM 2782 C C . ALA A 1 214 ? 2.192 17.290 33.817 1.00 20.46 214 ALA A C 1
ATOM 2783 O O . ALA A 1 214 ? 1.324 17.526 34.668 1.00 19.22 214 ALA A O 1
ATOM 2790 N N . SER A 1 215 ? 3.392 17.855 33.843 1.00 20.51 215 SER A N 1
ATOM 2791 C CA . SER A 1 215 ? 3.764 18.794 34.899 1.00 22.67 215 SER A CA 1
ATOM 2792 C C . SER A 1 215 ? 2.901 20.043 34.863 1.00 24.90 215 SER A C 1
ATOM 2793 O O . SER A 1 215 ? 2.474 20.540 35.918 1.00 19.39 215 SER A O 1
ATOM 2801 N N . ALA A 1 216 ? 2.636 20.542 33.661 1.00 20.30 216 ALA A N 1
ATOM 2802 C CA . ALA A 1 216 ? 1.774 21.695 33.505 1.00 22.00 216 ALA A CA 1
ATOM 2803 C C . ALA A 1 216 ? 0.370 21.358 33.996 1.00 19.61 216 ALA A C 1
ATOM 2804 O O . ALA A 1 216 ? -0.251 22.168 34.673 1.00 20.88 216 ALA A O 1
ATOM 2828 N N . LEU A 1 218 ? -0.654 19.030 36.194 1.00 18.72 218 LEU A N 1
ATOM 2829 C CA . LEU A 1 218 ? -0.642 18.911 37.641 1.00 19.24 218 LEU A CA 1
ATOM 2830 C C . LEU A 1 218 ? -0.582 20.282 38.300 1.00 19.88 218 LEU A C 1
ATOM 2831 O O . LEU A 1 218 ? -1.238 20.535 39.324 1.00 22.97 218 LEU A O 1
ATOM 2847 N N . ASN A 1 219 ? 0.211 21.178 37.731 1.00 19.91 219 ASN A N 1
ATOM 2848 C CA . ASN A 1 219 ? 0.269 22.540 38.271 1.00 20.72 219 ASN A CA 1
ATOM 2849 C C . ASN A 1 219 ? -1.058 23.268 38.074 1.00 21.33 219 ASN A C 1
ATOM 2850 O O . ASN A 1 219 ? -1.505 23.999 38.964 1.00 22.10 219 ASN A O 1
ATOM 2861 N N . GLU A 1 220 ? -1.675 23.088 36.909 1.00 21.02 220 GLU A N 1
ATOM 2862 C CA . GLU A 1 220 ? -2.928 23.799 36.593 1.00 21.08 220 GLU A CA 1
ATOM 2863 C C . GLU A 1 220 ? -4.104 23.294 37.430 1.00 21.10 220 GLU A C 1
ATOM 2864 O O . GLU A 1 220 ? -5.001 24.068 37.799 1.00 21.83 220 GLU A O 1
ATOM 2876 N N . TYR A 1 221 ? -4.099 21.977 37.690 1.00 21.23 221 TYR A N 1
ATOM 2877 C CA . TYR A 1 221 ? -5.183 21.304 38.382 1.00 20.49 221 TYR A CA 1
ATOM 2878 C C . TYR A 1 221 ? -4.704 20.594 39.648 1.00 21.07 221 TYR A C 1
ATOM 2879 O O . TYR A 1 221 ? -4.349 19.428 39.636 1.00 20.63 221 TYR A O 1
ATOM 2897 N N . PRO A 1 222 ? -4.715 21.304 40.764 1.00 22.30 222 PRO A N 1
ATOM 2898 C CA . PRO A 1 222 ? -4.313 20.699 42.030 1.00 23.13 222 PRO A CA 1
ATOM 2899 C C . PRO A 1 222 ? -5.154 19.482 42.410 1.00 23.18 222 PRO A C 1
ATOM 2900 O O . PRO A 1 222 ? -4.689 18.628 43.162 1.00 27.14 222 PRO A O 1
ATOM 2911 N N . ASN A 1 223 ? -6.361 19.390 41.877 1.00 24.00 223 ASN A N 1
ATOM 2912 C CA . ASN A 1 223 ? -7.252 18.279 42.172 1.00 28.05 223 ASN A CA 1
ATOM 2913 C C . ASN A 1 223 ? -7.251 17.171 41.103 1.00 21.07 223 ASN A C 1
ATOM 2914 O O . ASN A 1 223 ? -8.106 16.302 41.116 1.00 24.15 223 ASN A O 1
ATOM 2925 N N . LEU A 1 224 ? -6.281 17.205 40.203 1.00 20.81 224 LEU A N 1
ATOM 2926 C CA . LEU A 1 224 ? -6.193 16.211 39.147 1.00 19.06 224 LEU A CA 1
ATOM 2927 C C . LEU A 1 224 ? -6.081 14.807 39.722 1.00 19.26 224 LEU A C 1
ATOM 2928 O O . LEU A 1 224 ? -5.326 14.582 40.664 1.00 21.32 224 LEU A O 1
ATOM 2944 N N . LYS A 1 225 ? -6.825 13.859 39.148 1.00 20.07 225 LYS A N 1
ATOM 2945 C CA . LYS A 1 225 ? -6.829 12.493 39.674 1.00 22.77 225 LYS A CA 1
ATOM 2946 C C . LYS A 1 225 ? -6.148 11.474 38.769 1.00 18.13 225 LYS A C 1
ATOM 2947 O O . LYS A 1 225 ? -5.791 10.395 39.232 1.00 21.81 225 LYS A O 1
ATOM 2966 N N . ALA A 1 226 ? -5.967 11.797 37.485 1.00 18.04 226 ALA A N 1
ATOM 2967 C CA . ALA A 1 226 ? -5.340 10.867 36.575 1.00 18.54 226 ALA A CA 1
ATOM 2968 C C . ALA A 1 226 ? -4.818 11.563 35.335 1.00 16.05 226 ALA A C 1
ATOM 2969 O O . ALA A 1 226 ? -5.302 12.624 34.929 1.00 18.05 226 ALA A O 1
ATOM 2976 N N . LEU A 1 227 ? -3.820 10.932 34.749 1.00 15.10 227 LEU A N 1
ATOM 2977 C CA . LEU A 1 227 ? -3.261 11.338 33.476 1.00 17.65 227 LEU A CA 1
ATOM 2978 C C . LEU A 1 227 ? -3.360 10.169 32.519 1.00 16.27 227 LEU A C 1
ATOM 2979 O O . LEU A 1 227 ? -2.801 9.116 32.789 1.00 17.42 227 LEU A O 1
ATOM 2995 N N . LEU A 1 228 ? -4.076 10.371 31.412 1.00 14.75 228 LEU A N 1
ATOM 2996 C CA . LEU A 1 228 ? -4.290 9.315 30.439 1.00 17.12 228 LEU A CA 1
ATOM 2997 C C . LEU A 1 228 ? -3.384 9.615 29.248 1.00 12.72 228 LEU A C 1
ATOM 2998 O O . LEU A 1 228 ? -3.586 10.627 28.561 1.00 14.64 228 LEU A O 1
ATOM 3014 N N . CYS A 1 229 ? -2.400 8.753 29.003 1.00 15.28 229 CYS A N 1
ATOM 3015 C CA . CYS A 1 229 ? -1.335 9.035 28.054 1.00 14.00 229 CYS A CA 1
ATOM 3016 C C . CYS A 1 229 ? -1.434 8.163 26.836 1.00 14.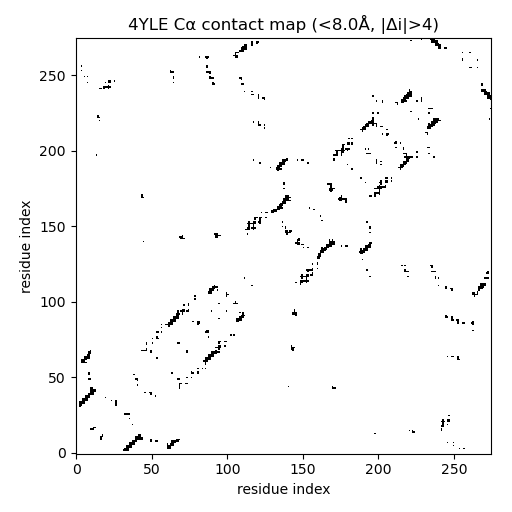94 229 CYS A C 1
ATOM 3017 O O . CYS A 1 229 ? -1.613 6.954 26.957 1.00 15.83 229 CYS A O 1
ATOM 3025 N N . GLY A 1 230 ? -1.279 8.796 25.678 1.00 11.40 230 GLY A N 1
ATOM 3026 C CA . GLY A 1 230 ? -1.408 8.137 24.401 1.00 12.34 230 GLY A CA 1
ATOM 3027 C C . GLY A 1 230 ? -0.344 7.085 24.079 1.00 14.09 230 GLY A C 1
ATOM 3028 O O . GLY A 1 230 ? -0.534 6.254 23.198 1.00 15.73 230 GLY A O 1
ATOM 3032 N N . ASN A 1 231 ? 0.783 7.106 24.771 1.00 12.89 231 ASN A N 1
ATOM 3033 C CA . ASN A 1 231 ? 1.744 5.992 24.654 1.00 14.20 231 ASN A CA 1
ATOM 3034 C C . ASN A 1 231 ? 2.539 5.859 25.946 1.00 15.01 231 ASN A C 1
ATOM 3035 O O . ASN A 1 231 ? 2.439 6.709 26.826 1.00 13.16 231 ASN A O 1
ATOM 3046 N N . ASP A 1 232 ? 3.253 4.754 26.077 1.00 15.82 232 ASP A N 1
ATOM 3047 C CA . ASP A 1 232 ? 3.992 4.466 27.282 1.00 14.71 232 ASP A CA 1
ATOM 3048 C C . ASP A 1 232 ? 5.130 5.462 27.507 1.00 16.51 232 ASP A C 1
ATOM 3049 O O . ASP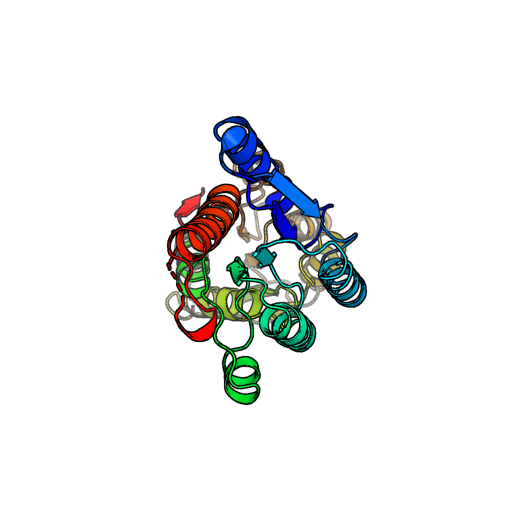 A 1 232 ? 5.445 5.798 28.653 1.00 18.11 232 ASP A O 1
ATOM 3058 N N . ASN A 1 233 ? 5.761 5.929 26.437 1.00 16.32 233 ASN A N 1
ATOM 3059 C CA . ASN A 1 233 ? 6.856 6.890 26.609 1.00 17.23 233 ASN A CA 1
ATOM 3060 C C . ASN A 1 233 ? 6.322 8.168 27.272 1.00 16.01 233 ASN A C 1
ATOM 3061 O O . ASN A 1 233 ? 6.952 8.708 28.214 1.00 18.19 233 ASN A O 1
ATOM 3089 N N . ALA A 1 235 ? 3.710 8.252 29.120 1.00 17.08 235 ALA A N 1
ATOM 3090 C CA . ALA A 1 235 ? 3.353 7.816 30.469 1.00 18.25 235 ALA A CA 1
ATOM 3091 C C . ALA A 1 235 ? 4.566 7.817 31.394 1.00 19.34 235 ALA A C 1
ATOM 3092 O O . ALA A 1 235 ? 4.430 8.184 32.551 1.00 18.65 235 ALA A O 1
ATOM 3099 N N . ILE A 1 236 ? 5.740 7.420 30.884 1.00 17.52 236 ILE A N 1
ATOM 3100 C CA . ILE A 1 236 ? 6.979 7.459 31.663 1.00 21.61 236 ILE A CA 1
ATOM 3101 C C . ILE A 1 236 ? 7.257 8.903 32.039 1.00 20.82 236 ILE A C 1
ATOM 3102 O O . ILE A 1 236 ? 7.601 9.198 33.188 1.00 23.34 236 ILE A O 1
ATOM 3118 N N . GLY A 1 237 ? 7.093 9.815 31.088 1.00 18.39 237 GLY A N 1
ATOM 3119 C CA . GLY A 1 237 ? 7.191 11.229 31.398 1.00 21.81 237 GLY A CA 1
ATOM 3120 C C . GLY A 1 237 ? 6.221 11.655 32.481 1.00 19.29 237 GLY A C 1
ATOM 3121 O O . GLY A 1 237 ? 6.623 12.382 33.435 1.00 23.64 237 GLY A O 1
ATOM 3125 N N . ALA A 1 238 ? 4.967 11.204 32.374 1.00 18.79 238 ALA A N 1
ATOM 3126 C CA . ALA A 1 238 ? 3.928 11.570 33.365 1.00 18.47 238 ALA A CA 1
ATOM 3127 C C . ALA A 1 238 ? 4.230 10.997 34.769 1.00 21.95 238 ALA A C 1
ATOM 3128 O O . ALA A 1 238 ? 4.053 11.685 35.775 1.00 22.29 238 ALA A 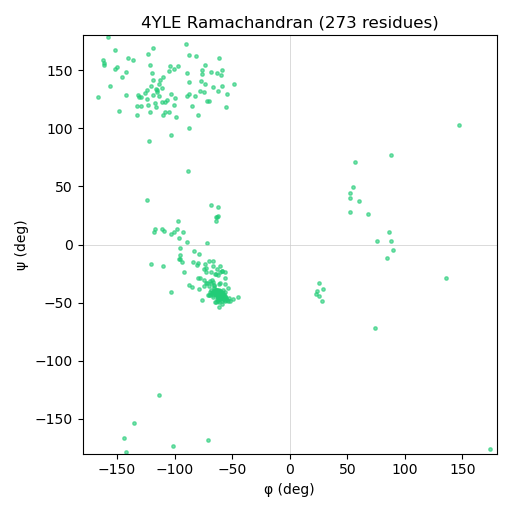O 1
ATOM 3135 N N . VAL A 1 239 ? 4.720 9.764 34.837 1.00 22.30 239 VAL A N 1
ATOM 3136 C CA . VAL A 1 239 ? 5.171 9.174 36.095 1.00 20.42 239 VAL A CA 1
ATOM 3137 C C . VAL A 1 239 ? 6.250 10.050 36.772 1.00 21.67 239 VAL A C 1
ATOM 3138 O O . VAL A 1 239 ? 6.166 10.350 37.976 1.00 26.88 239 VAL A O 1
ATOM 3151 N N . SER A 1 240 ? 7.228 10.528 36.004 1.00 25.94 240 SER A N 1
ATOM 3152 C CA . SER A 1 240 ? 8.213 11.467 36.540 1.00 27.77 240 SER A CA 1
ATOM 3153 C C . SER A 1 240 ? 7.594 12.762 37.047 1.00 23.06 240 SER A C 1
ATOM 3154 O O . SER A 1 240 ? 8.030 13.314 38.069 1.00 26.31 240 SER A O 1
ATOM 3162 N N . ALA A 1 241 ? 6.603 13.272 36.326 1.00 21.57 241 ALA A N 1
ATOM 3163 C CA . ALA A 1 241 ? 5.986 14.534 36.727 1.00 22.12 241 ALA A CA 1
ATOM 3164 C C . ALA A 1 241 ? 5.192 14.347 38.022 1.00 22.31 241 ALA A C 1
ATOM 3165 O O . ALA A 1 241 ? 5.206 15.215 38.901 1.00 22.77 241 ALA A O 1
ATOM 3172 N N . VAL A 1 242 ? 4.485 13.221 38.125 1.00 21.56 242 VAL A N 1
ATOM 3173 C CA . VAL A 1 242 ? 3.701 12.919 39.314 1.00 23.52 242 VAL A CA 1
ATOM 3174 C C . VAL A 1 242 ? 4.625 12.815 40.519 1.00 25.46 242 VAL A C 1
ATOM 3175 O O . VAL A 1 242 ? 4.356 13.418 41.541 1.00 26.28 242 VAL A O 1
ATOM 3188 N N . ARG A 1 243 ? 5.715 12.058 40.380 1.00 27.33 243 ARG A N 1
ATOM 3189 C CA . ARG A 1 243 ? 6.727 11.967 41.455 1.00 26.96 243 ARG A CA 1
ATOM 3190 C C . ARG A 1 243 ? 7.257 13.356 41.852 1.00 27.41 243 ARG A C 1
ATOM 3191 O O . ARG A 1 243 ? 7.352 13.681 43.039 1.00 30.67 243 ARG A O 1
ATOM 3212 N N . ALA A 1 244 ? 7.590 14.185 40.871 1.00 26.54 244 ALA A N 1
ATOM 3213 C CA . ALA A 1 244 ? 8.183 15.490 41.151 1.00 27.61 244 ALA A CA 1
ATOM 3214 C C . ALA A 1 244 ? 7.194 16.408 41.889 1.00 32.45 244 ALA A C 1
ATOM 3215 O O . ALA A 1 244 ? 7.605 17.326 42.624 1.00 31.36 244 ALA A O 1
ATOM 3222 N N . ALA A 1 245 ? 5.899 16.153 41.709 1.00 28.10 245 ALA A N 1
ATOM 3223 C CA . ALA A 1 245 ? 4.854 16.902 42.403 1.00 28.59 245 ALA A CA 1
ATOM 3224 C C . ALA A 1 245 ? 4.468 16.292 43.750 1.00 30.75 245 ALA A C 1
ATOM 3225 O O . ALA A 1 245 ? 3.572 16.790 44.425 1.00 30.71 245 ALA A O 1
ATOM 3232 N N . GLY A 1 246 ? 5.128 15.214 44.150 1.00 29.07 246 GLY A N 1
ATOM 3233 C CA . GLY A 1 246 ? 4.814 14.557 45.410 1.00 29.19 246 GLY A CA 1
ATOM 3234 C C . GLY A 1 246 ? 3.451 13.885 45.404 1.00 37.87 246 GLY A C 1
ATOM 3235 O O . GLY A 1 246 ? 2.808 13.712 46.448 1.00 34.12 246 GLY A O 1
ATOM 3239 N N . LYS A 1 247 ? 3.003 13.503 44.213 1.00 29.89 247 LYS A N 1
ATOM 3240 C CA . LYS A 1 247 ? 1.682 12.934 44.038 1.00 25.54 247 LYS A CA 1
ATOM 3241 C C . LYS A 1 247 ? 1.719 11.448 43.717 1.00 28.85 247 LYS A C 1
ATOM 3242 O O . LYS A 1 247 ? 0.678 10.887 43.378 1.00 27.85 247 LYS A O 1
ATOM 3261 N N . GLN A 1 248 ? 2.886 10.800 43.867 1.00 30.56 248 GLN A N 1
ATOM 3262 C CA . GLN A 1 248 ? 2.957 9.349 43.659 1.00 32.93 248 GLN A CA 1
ATOM 3263 C C . GLN A 1 248 ? 1.919 8.715 44.565 1.00 33.15 248 GLN A C 1
ATOM 3264 O O . GLN A 1 248 ? 1.808 9.070 45.737 1.00 37.33 248 GLN A O 1
ATOM 3268 N N . GLY A 1 249 ? 1.088 7.860 44.002 1.00 31.68 249 GLY A N 1
ATOM 3269 C CA . GLY A 1 249 ? 0.069 7.193 44.788 1.00 43.08 249 GLY A CA 1
ATOM 3270 C C . GLY A 1 249 ? -1.252 7.929 44.886 1.00 35.89 249 GLY A C 1
ATOM 3271 O O . GLY A 1 249 ? -2.206 7.389 45.436 1.00 41.32 249 GLY A O 1
ATOM 3275 N N . LYS A 1 250 ? -1.317 9.147 44.338 1.00 30.73 250 LYS A N 1
ATOM 3276 C CA . LYS A 1 250 ? -2.515 9.982 44.420 1.00 30.88 250 LYS A CA 1
ATOM 3277 C C . LYS A 1 250 ? -3.081 10.345 43.042 1.00 23.17 250 LYS A C 1
ATOM 3278 O O . LYS A 1 250 ? -4.226 10.796 42.913 1.00 28.68 250 LYS A O 1
ATOM 3297 N N . VAL A 1 251 ? -2.261 10.170 42.010 1.00 22.53 251 VAL A N 1
ATOM 3298 C CA . VAL A 1 251 ? -2.643 10.490 40.638 1.00 22.22 251 VAL A CA 1
ATOM 3299 C C . VAL A 1 251 ? -2.321 9.265 39.810 1.00 20.48 251 VAL A C 1
ATOM 3300 O O . VAL A 1 251 ? -1.177 8.804 39.809 1.00 24.30 251 VAL A O 1
ATOM 3313 N N . TYR A 1 252 ? -3.343 8.691 39.193 1.00 21.83 252 TYR A N 1
ATOM 3314 C CA . TYR A 1 252 ? -3.162 7.525 38.355 1.00 21.45 252 TYR A CA 1
ATOM 3315 C C . TYR A 1 252 ? -2.560 7.907 37.015 1.00 19.29 252 TYR A C 1
ATOM 3316 O O . TYR A 1 252 ? -2.840 8.986 36.479 1.00 17.43 252 TYR A O 1
ATOM 3334 N N . VAL A 1 253 ? -1.747 7.003 36.480 1.00 19.47 253 VAL A N 1
ATOM 3335 C CA . VAL A 1 253 ? -1.231 7.126 35.116 1.00 16.63 253 VAL A CA 1
ATOM 3336 C C . VAL A 1 253 ? -1.548 5.866 34.302 1.00 16.51 253 VAL A C 1
ATOM 3337 O O . VAL A 1 253 ? -1.305 4.748 34.770 1.00 21.13 253 VAL A O 1
ATOM 3350 N N . VAL A 1 254 ? -2.108 6.054 33.108 1.00 15.56 254 VAL A N 1
ATOM 3351 C CA . VAL A 1 254 ? -2.241 4.963 32.152 1.00 14.79 254 VAL A CA 1
ATOM 3352 C C . VAL A 1 254 ? -1.522 5.322 30.873 1.00 14.19 254 VAL A C 1
ATOM 3353 O O . VAL A 1 254 ? -1.386 6.485 30.540 1.00 15.13 254 VAL A O 1
ATOM 3366 N N . GLY A 1 255 ? -1.095 4.289 30.142 1.00 16.73 255 GLY A N 1
ATOM 3367 C CA . GLY A 1 255 ? -0.403 4.464 28.884 1.00 15.87 255 GLY A CA 1
ATOM 3368 C C . GLY A 1 255 ? -0.934 3.525 27.832 1.00 16.18 255 GLY A C 1
ATOM 3369 O O . GLY A 1 255 ? -2.100 3.124 27.869 1.00 17.24 255 GLY A O 1
ATOM 3373 N N . TYR A 1 256 ? -0.062 3.210 26.888 1.00 14.63 256 TYR A N 1
ATOM 3374 C CA . TYR A 1 256 ? -0.418 2.423 25.711 1.00 15.73 256 TYR A CA 1
ATOM 3375 C C . TYR A 1 256 ? 0.890 1.987 25.063 1.00 15.31 256 TYR A C 1
ATOM 3376 O O . TYR A 1 256 ? 1.719 2.844 24.775 1.00 18.25 256 TYR A O 1
ATOM 3394 N N . ASP A 1 257 ? 1.039 0.683 24.819 1.00 16.79 257 ASP A N 1
ATOM 3395 C CA . ASP A 1 257 ? 2.133 0.025 24.036 1.00 14.03 257 ASP A CA 1
ATOM 3396 C C . ASP A 1 257 ? 2.661 -1.222 24.731 1.00 18.25 257 ASP A C 1
ATOM 3397 O O . ASP A 1 257 ? 3.187 -2.125 24.071 1.00 19.34 257 ASP A O 1
ATOM 3406 N N . ASN A 1 258 ? 2.587 -1.249 26.058 1.00 19.46 258 ASN A N 1
ATOM 3407 C CA . ASN A 1 258 ? 3.195 -2.310 26.848 1.00 20.92 258 ASN A CA 1
ATOM 3408 C C . ASN A 1 258 ? 4.696 -2.511 26.574 1.00 20.96 258 ASN A C 1
ATOM 3409 O O . ASN A 1 258 ? 5.170 -3.651 26.369 1.00 22.60 258 ASN A O 1
ATOM 3420 N N . ILE A 1 259 ? 5.467 -1.422 26.589 1.00 21.71 259 ILE A N 1
ATOM 3421 C CA . ILE A 1 259 ? 6.923 -1.566 26.460 1.00 21.42 259 ILE A CA 1
ATOM 3422 C C . ILE A 1 259 ? 7.548 -2.114 27.737 1.00 28.53 259 ILE A C 1
ATOM 3423 O O . ILE A 1 259 ? 6.996 -1.966 28.821 1.00 25.83 259 ILE A O 1
ATOM 3439 N N . ASN A 1 260 ? 8.702 -2.763 27.607 1.00 22.87 260 ASN A N 1
ATOM 3440 C CA . ASN A 1 260 ? 9.350 -3.343 28.779 1.00 24.70 260 ASN A CA 1
ATOM 3441 C C . ASN A 1 260 ? 9.555 -2.334 29.877 1.00 24.59 260 ASN A C 1
ATOM 3442 O O . ASN A 1 260 ? 9.413 -2.668 31.048 1.00 27.04 260 ASN A O 1
ATOM 3453 N N . ALA A 1 261 ? 9.889 -1.098 29.514 1.00 24.27 261 ALA A N 1
ATOM 3454 C CA . ALA A 1 261 ? 10.193 -0.097 30.540 1.00 28.32 261 ALA A CA 1
ATOM 3455 C C . ALA A 1 261 ? 8.980 0.118 31.449 1.00 29.71 261 ALA A C 1
ATOM 3456 O O . ALA A 1 261 ? 9.127 0.531 32.593 1.00 29.64 261 ALA A O 1
ATOM 3463 N N . ILE A 1 262 ? 7.784 -0.185 30.953 1.00 26.12 262 ILE A N 1
ATOM 3464 C CA . ILE A 1 262 ? 6.574 0.084 31.732 1.00 25.71 262 ILE A CA 1
ATOM 3465 C C . ILE A 1 262 ? 6.270 -1.042 32.724 1.00 31.67 262 ILE A C 1
ATOM 3466 O O . ILE A 1 262 ? 5.477 -0.878 33.651 1.00 28.05 262 ILE A O 1
ATOM 3482 N N . LYS A 1 263 ? 6.904 -2.190 32.549 1.00 32.65 263 LYS A N 1
ATOM 3483 C CA . LYS A 1 263 ? 6.560 -3.338 33.389 1.00 24.54 263 LYS A CA 1
ATOM 3484 C C . LYS A 1 263 ? 6.911 -3.183 34.865 1.00 26.42 263 LYS A C 1
ATOM 3485 O O . LYS A 1 263 ? 6.087 -3.507 35.717 1.00 31.58 263 LYS A O 1
ATOM 3504 N N . PRO A 1 264 ? 8.104 -2.661 35.193 1.00 29.89 264 PRO A N 1
ATOM 3505 C CA . PRO A 1 264 ? 8.353 -2.440 36.623 1.00 33.39 264 PRO A CA 1
ATOM 3506 C C . PRO A 1 264 ? 7.368 -1.436 37.214 1.00 36.40 264 PRO A C 1
ATOM 3507 O O . PRO A 1 264 ? 7.042 -1.489 38.394 1.00 33.55 264 PRO A O 1
ATOM 3535 N N . LEU A 1 266 ? 4.092 -0.988 36.231 1.00 29.13 266 LEU A N 1
ATOM 3536 C CA . LEU A 1 266 ? 2.858 -1.723 36.526 1.00 26.60 266 LEU A CA 1
ATOM 3537 C C . LEU A 1 266 ? 3.013 -2.503 37.837 1.00 34.01 266 LEU A C 1
ATOM 3538 O O . LEU A 1 266 ? 2.104 -2.537 38.653 1.00 33.20 266 LEU A O 1
ATOM 3554 N N . LYS A 1 267 ? 4.171 -3.134 38.026 1.00 31.96 267 LYS A N 1
ATOM 3555 C CA . LYS A 1 267 ? 4.391 -3.976 39.200 1.00 33.15 267 LYS A CA 1
ATOM 3556 C C . LYS A 1 267 ? 4.415 -3.193 40.491 1.00 41.91 267 LYS A C 1
ATOM 3557 O O . LYS A 1 267 ? 3.863 -3.655 41.490 1.00 46.55 267 LYS A O 1
ATOM 3561 N N . ASP A 1 268 ? 5.062 -2.025 40.498 1.00 34.45 268 ASP A N 1
ATOM 3562 C CA . ASP A 1 268 ? 5.168 -1.247 41.730 1.00 36.76 268 ASP A CA 1
ATOM 3563 C C . ASP A 1 268 ? 4.117 -0.160 41.854 1.00 34.05 268 ASP A C 1
ATOM 3564 O O . ASP A 1 268 ? 4.144 0.621 42.812 1.00 38.38 268 ASP A O 1
ATOM 3573 N N . GLY A 1 269 ? 3.183 -0.125 40.912 1.00 36.44 269 GLY A N 1
ATOM 3574 C CA . GLY A 1 269 ? 2.033 0.761 40.990 1.00 33.65 269 GLY A CA 1
ATOM 3575 C C . GLY A 1 269 ? 2.185 2.169 40.420 1.00 32.96 269 GLY A C 1
ATOM 3576 O O . GLY A 1 269 ? 1.252 2.966 40.498 1.00 31.63 269 GLY A O 1
ATOM 3580 N N . ARG A 1 270 ? 3.336 2.491 39.836 1.00 30.55 270 ARG A N 1
ATOM 3581 C CA . ARG A 1 270 ? 3.544 3.834 39.285 1.00 32.17 270 ARG A CA 1
ATOM 3582 C C . ARG A 1 270 ? 2.633 4.069 38.067 1.00 26.85 270 ARG A C 1
ATOM 3583 O O . ARG A 1 270 ? 2.209 5.195 37.821 1.00 23.43 270 ARG A O 1
ATOM 3604 N N . VAL A 1 271 ? 2.339 2.994 37.351 1.00 23.44 271 VAL A N 1
ATOM 3605 C CA . VAL A 1 271 ? 1.419 2.986 36.195 1.00 23.82 271 VAL A CA 1
ATOM 3606 C C . VAL A 1 271 ? 0.303 1.962 36.430 1.00 24.40 271 VAL A C 1
ATOM 3607 O O . VAL A 1 271 ? 0.571 0.820 36.811 1.00 26.66 271 VAL A O 1
ATOM 3620 N N . LEU A 1 272 ? -0.941 2.364 36.193 1.00 21.27 272 LEU A N 1
ATOM 3621 C CA . LEU A 1 272 ? -2.090 1.520 36.464 1.00 23.63 272 LEU A CA 1
ATOM 3622 C C . LEU A 1 272 ? -2.459 0.536 35.341 1.00 21.46 272 LEU A C 1
ATOM 3623 O O . LEU A 1 272 ? -2.899 -0.587 35.602 1.00 23.96 272 LEU A O 1
ATOM 3639 N N . ALA A 1 273 ? -2.310 0.964 34.104 1.00 24.62 273 ALA A N 1
ATOM 3640 C CA . ALA A 1 273 ? -2.647 0.114 32.967 1.00 19.70 273 ALA A CA 1
ATOM 3641 C C . ALA A 1 273 ? -1.984 0.619 31.715 1.00 18.68 273 ALA A C 1
ATOM 3642 O O . ALA A 1 273 ? -1.651 1.791 31.602 1.00 17.71 273 ALA A O 1
ATOM 3649 N N . THR A 1 274 ? -1.808 -0.297 30.774 1.00 18.84 274 THR A N 1
ATOM 3650 C CA . THR A 1 274 ? -1.359 0.029 29.430 1.00 20.15 274 THR A CA 1
ATOM 3651 C C . THR A 1 274 ? -2.096 -0.923 28.490 1.00 19.59 274 THR A C 1
ATOM 3652 O O . THR A 1 274 ? -3.064 -1.544 28.898 1.00 17.91 274 THR A O 1
ATOM 3663 N N . ALA A 1 275 ? -1.664 -1.020 27.236 1.00 18.55 275 ALA A N 1
ATOM 3664 C CA . ALA A 1 275 ? -2.332 -1.921 26.289 1.00 19.36 275 ALA A CA 1
ATOM 3665 C C . ALA A 1 275 ? -1.287 -2.465 25.371 1.00 17.76 275 ALA A C 1
ATOM 3666 O O . ALA A 1 275 ? -0.345 -1.751 25.001 1.00 18.40 275 ALA A O 1
ATOM 3673 N N . ASP A 1 276 ? -1.448 -3.727 24.981 1.00 17.64 276 ASP A N 1
ATOM 3674 C CA . ASP A 1 276 ? -0.543 -4.305 24.006 1.00 20.08 276 ASP A CA 1
ATOM 3675 C C . ASP A 1 276 ? -1.250 -4.268 22.663 1.00 17.00 276 ASP A C 1
ATOM 3676 O O . ASP A 1 276 ? -2.334 -4.814 22.514 1.00 16.63 276 ASP A O 1
ATOM 3685 N N . GLN A 1 277 ? -0.639 -3.578 21.707 1.00 15.42 277 GLN A N 1
ATOM 3686 C CA . GLN A 1 277 ? -1.172 -3.492 20.334 1.00 17.99 277 GLN A CA 1
ATOM 3687 C C . GLN A 1 277 ? -0.272 -4.239 19.365 1.00 17.84 277 GLN A C 1
ATOM 3688 O O . GLN A 1 277 ? -0.407 -4.092 18.139 1.00 14.67 277 GLN A O 1
ATOM 3702 N N . TYR A 1 278 ? 0.634 -5.048 19.904 1.00 14.31 278 TYR A N 1
ATOM 3703 C CA . TYR A 1 278 ? 1.327 -6.054 19.113 1.00 12.27 278 TYR A CA 1
ATOM 3704 C C . TYR A 1 278 ? 2.080 -5.494 17.905 1.00 14.86 278 TYR A C 1
ATOM 3705 O O . TYR A 1 278 ? 1.758 -5.738 16.717 1.00 14.26 278 TYR A O 1
ATOM 3723 N N . ALA A 1 279 ? 3.151 -4.799 18.231 1.00 14.22 279 ALA A N 1
ATOM 3724 C CA . ALA A 1 279 ? 4.014 -4.181 17.238 1.00 13.09 279 ALA A CA 1
ATOM 3725 C C . ALA A 1 279 ? 4.562 -5.154 16.198 1.00 12.95 279 ALA A C 1
ATOM 3726 O O . ALA A 1 279 ? 4.542 -4.881 14.983 1.00 14.94 279 ALA A O 1
ATOM 3733 N N . ALA A 1 280 ? 5.084 -6.275 16.676 1.00 11.74 280 ALA A N 1
ATOM 3734 C CA . ALA A 1 280 ? 5.728 -7.237 15.822 1.00 12.16 280 ALA A CA 1
ATOM 3735 C C . ALA A 1 280 ? 4.666 -7.800 14.882 1.00 15.66 280 ALA A C 1
ATOM 3736 O O . ALA A 1 280 ? 4.930 -8.001 13.720 1.00 15.06 280 ALA A O 1
ATOM 3743 N N . LYS A 1 281 ? 3.482 -8.090 15.412 1.00 13.26 281 LYS A N 1
ATOM 3744 C CA . LYS A 1 281 ? 2.388 -8.595 14.581 1.00 13.94 281 LYS A CA 1
ATOM 3745 C C . LYS A 1 281 ? 2.054 -7.626 13.454 1.00 14.04 281 LYS A C 1
ATOM 3746 O O . LYS A 1 281 ? 1.873 -8.047 12.330 1.00 13.63 281 LYS A O 1
ATOM 3765 N N . GLN A 1 282 ? 1.986 -6.328 13.758 1.00 11.62 282 GLN A N 1
ATOM 3766 C CA . GLN A 1 282 ? 1.622 -5.356 12.726 1.00 11.93 282 GLN A CA 1
ATOM 3767 C C . GLN A 1 282 ? 2.608 -5.383 11.586 1.00 14.05 282 GLN A C 1
ATOM 3768 O O . GLN A 1 282 ? 2.200 -5.403 10.381 1.00 15.07 282 GLN A O 1
ATOM 3782 N N . ALA A 1 283 ? 3.901 -5.439 11.915 1.00 12.75 283 ALA A N 1
ATOM 3783 C CA . ALA A 1 283 ? 4.919 -5.437 10.875 1.00 13.64 283 ALA A CA 1
ATOM 3784 C C . ALA A 1 283 ? 4.897 -6.759 10.097 1.00 14.70 283 ALA A C 1
ATOM 3785 O O . ALA A 1 283 ? 5.036 -6.768 8.870 1.00 18.13 283 ALA A O 1
ATOM 3792 N N . VAL A 1 284 ? 4.776 -7.876 10.800 1.00 12.67 284 VAL A N 1
ATOM 3793 C CA . VAL A 1 284 ? 4.776 -9.162 10.130 1.00 13.69 284 VAL A CA 1
ATOM 3794 C C . VAL A 1 284 ? 3.553 -9.281 9.203 1.00 17.95 284 VAL A C 1
ATOM 3795 O O . VAL A 1 284 ? 3.686 -9.714 8.055 1.00 15.86 284 VAL A O 1
ATOM 3808 N N . PHE A 1 285 ? 2.395 -8.853 9.669 1.00 15.66 285 PHE A N 1
ATOM 3809 C CA . PHE A 1 285 ? 1.172 -9.002 8.880 1.00 16.72 285 PHE A CA 1
ATOM 3810 C C . PHE A 1 285 ? 1.259 -7.996 7.734 1.00 15.91 285 PHE A C 1
ATOM 3811 O O . PHE A 1 285 ? 0.767 -8.225 6.643 1.00 17.07 285 PHE A O 1
ATOM 3828 N N . GLY A 1 286 ? 1.885 -6.848 7.979 1.00 16.06 286 GLY A N 1
ATOM 3829 C CA . GLY A 1 286 ? 2.099 -5.901 6.898 1.00 19.17 286 GLY A CA 1
ATOM 3830 C C . GLY A 1 286 ? 2.965 -6.499 5.796 1.00 22.17 286 GLY A C 1
ATOM 3831 O O . GLY A 1 286 ? 2.644 -6.397 4.608 1.00 19.84 286 GLY A O 1
ATOM 3835 N N . ILE A 1 287 ? 4.096 -7.075 6.198 1.00 15.50 287 ILE A N 1
ATOM 3836 C CA . ILE A 1 287 ? 5.003 -7.744 5.264 1.00 16.07 287 ILE A CA 1
ATOM 3837 C C . ILE A 1 287 ? 4.253 -8.865 4.523 1.00 21.62 287 ILE A C 1
ATOM 3838 O O . ILE A 1 287 ? 4.325 -8.947 3.299 1.00 22.91 287 ILE A O 1
ATOM 3854 N N . ASP A 1 288 ? 3.509 -9.696 5.246 1.00 17.41 288 ASP A N 1
ATOM 3855 C CA . ASP A 1 288 ? 2.781 -10.808 4.608 1.00 17.87 288 ASP A CA 1
ATOM 3856 C C . ASP A 1 288 ? 1.779 -10.302 3.579 1.00 18.73 288 ASP A C 1
ATOM 3857 O O . ASP A 1 288 ? 1.643 -10.881 2.487 1.00 23.07 288 ASP A O 1
ATOM 3866 N N . THR A 1 289 ? 1.078 -9.227 3.927 1.00 18.17 289 THR A N 1
ATOM 3867 C CA . THR A 1 289 ? 0.117 -8.608 3.031 1.00 22.11 289 THR A CA 1
ATOM 3868 C C . THR A 1 289 ? 0.799 -8.230 1.708 1.00 22.89 289 THR A C 1
ATOM 3869 O O . THR A 1 289 ? 0.280 -8.512 0.613 1.00 23.41 289 THR A O 1
ATOM 3880 N N . ALA A 1 290 ? 1.978 -7.625 1.810 1.00 20.49 290 ALA A N 1
ATOM 3881 C CA . ALA A 1 290 ? 2.727 -7.196 0.637 1.00 25.93 290 ALA A CA 1
ATOM 3882 C C . ALA A 1 290 ? 3.206 -8.404 -0.175 1.00 24.04 290 ALA A C 1
ATOM 3883 O O . ALA A 1 290 ? 3.075 -8.448 -1.398 1.00 24.68 290 ALA A O 1
ATOM 3890 N N . LEU A 1 291 ? 3.750 -9.402 0.511 1.00 20.96 291 LEU A N 1
ATOM 3891 C CA . LEU A 1 291 ? 4.267 -10.574 -0.179 1.00 21.11 291 LEU A CA 1
ATOM 3892 C C . LEU A 1 291 ? 3.141 -11.364 -0.871 1.00 22.77 291 LEU A C 1
ATOM 3893 O O . LEU A 1 291 ? 3.339 -11.929 -1.933 1.00 24.21 291 LEU A O 1
ATOM 3909 N N . LYS A 1 292 ? 1.969 -11.412 -0.254 1.00 22.84 292 LYS A N 1
ATOM 3910 C CA . LYS A 1 292 ? 0.839 -12.113 -0.848 1.00 24.98 292 LYS A CA 1
ATOM 3911 C C . LYS A 1 292 ? 0.409 -11.411 -2.140 1.00 27.27 292 LYS A C 1
ATOM 3912 O O . LYS A 1 292 ? 0.155 -12.053 -3.175 1.00 28.09 292 LYS A O 1
ATOM 3931 N N . ALA A 1 293 ? 0.387 -10.083 -2.099 1.00 25.27 293 ALA A N 1
ATOM 3932 C CA . ALA A 1 293 ? 0.061 -9.297 -3.280 1.00 26.70 293 ALA A CA 1
ATOM 3933 C C . ALA A 1 293 ? 1.082 -9.588 -4.362 1.00 28.49 293 ALA A C 1
ATOM 3934 O O . ALA A 1 293 ? 0.722 -9.846 -5.508 1.00 29.46 293 ALA A O 1
ATOM 3941 N N . ILE A 1 294 ? 2.356 -9.596 -3.996 1.00 29.41 294 ILE A N 1
ATOM 3942 C CA . ILE A 1 294 ? 3.426 -9.833 -4.972 1.00 27.84 294 ILE A CA 1
ATOM 3943 C C . ILE A 1 294 ? 3.351 -11.248 -5.542 1.00 28.27 294 ILE A C 1
ATOM 3944 O O . ILE A 1 294 ? 3.609 -11.464 -6.744 1.00 29.96 294 ILE A O 1
ATOM 3960 N N . ALA A 1 295 ? 3.001 -12.210 -4.691 1.00 30.73 295 ALA A N 1
ATOM 3961 C CA . ALA A 1 295 ? 2.908 -13.608 -5.121 1.00 29.57 295 ALA A CA 1
ATOM 3962 C C . ALA A 1 295 ? 1.854 -13.771 -6.226 1.00 31.96 295 ALA A C 1
ATOM 3963 O O . ALA A 1 295 ? 1.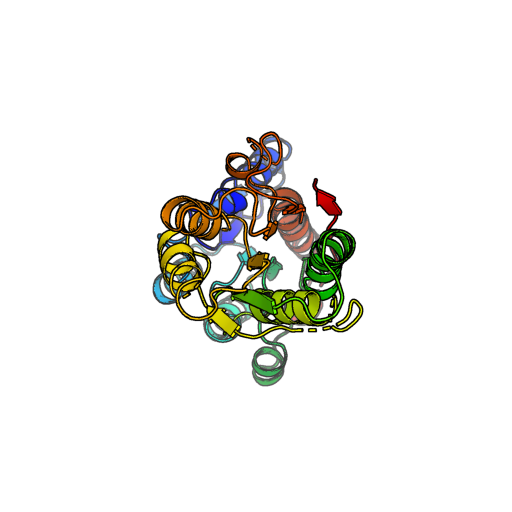985 -14.618 -7.136 1.00 33.87 295 ALA A O 1
ATOM 3970 N N . GLU A 1 296 ? 0.812 -12.954 -6.151 1.00 32.14 296 GLU A N 1
ATOM 3971 C CA . GLU A 1 296 ? -0.318 -13.089 -7.050 1.00 34.75 296 GLU A CA 1
ATOM 3972 C C . GLU A 1 296 ? -0.272 -12.014 -8.139 1.00 36.23 296 GLU A C 1
ATOM 3973 O O . GLU A 1 296 ? -1.219 -11.876 -8.914 1.00 40.72 296 GLU A O 1
ATOM 3985 N N . HIS A 1 297 ? 0.837 -11.281 -8.197 1.00 35.65 297 HIS A N 1
ATOM 3986 C CA . HIS A 1 297 ? 1.028 -10.203 -9.168 1.00 35.20 297 HIS A CA 1
ATOM 3987 C C . HIS A 1 297 ? -0.116 -9.189 -9.159 1.00 36.07 297 HIS A C 1
ATOM 3988 O O . HIS A 1 297 ? -0.530 -8.697 -10.223 1.00 38.33 297 HIS A O 1
ATOM 4002 N N . ARG A 1 298 ? -0.605 -8.853 -7.970 1.00 34.40 298 ARG A N 1
ATOM 4003 C CA . ARG A 1 298 ? -1.694 -7.896 -7.821 1.00 39.05 298 ARG A CA 1
ATOM 4004 C C . ARG A 1 298 ? -1.202 -6.486 -8.018 1.00 44.09 298 ARG A C 1
ATOM 4005 O O . ARG A 1 298 ? -0.058 -6.174 -7.691 1.00 44.64 298 ARG A O 1
ATOM 4026 N N . LYS A 1 299 ? -2.090 -5.635 -8.518 1.00 39.72 299 LYS A N 1
ATOM 4027 C CA . LYS A 1 299 ? -1.822 -4.208 -8.619 1.00 42.49 299 LYS A CA 1
ATOM 4028 C C . LYS A 1 299 ? -2.257 -3.502 -7.349 1.00 44.45 299 LYS A C 1
ATOM 4029 O O . LYS A 1 299 ? -3.230 -3.902 -6.711 1.00 38.18 299 LYS A O 1
ATOM 4048 N N . GLN A 1 300 ? -1.545 -2.438 -6.995 1.00 34.11 300 GLN A N 1
ATOM 4049 C CA . GLN A 1 300 ? -1.887 -1.646 -5.814 1.00 41.78 300 GLN A CA 1
ATOM 4050 C C . GLN A 1 300 ? -3.388 -1.342 -5.710 1.00 35.52 300 GLN A C 1
ATOM 4051 O O . GLN A 1 300 ? -3.981 -1.469 -4.632 1.00 39.89 300 GLN A O 1
ATOM 4065 N N . ALA A 1 301 ? -3.986 -0.934 -6.828 1.00 37.50 301 ALA A N 1
ATOM 4066 C CA . ALA A 1 301 ? -5.401 -0.564 -6.869 1.00 41.61 301 ALA A CA 1
ATOM 4067 C C . ALA A 1 301 ? -6.311 -1.710 -6.428 1.00 49.02 301 ALA A C 1
ATOM 4068 O O . ALA A 1 301 ? -7.435 -1.497 -5.984 1.00 49.38 301 ALA A O 1
ATOM 4075 N N . GLU A 1 302 ? -5.790 -2.923 -6.545 1.00 42.59 302 GLU A N 1
ATOM 4076 C CA . GLU A 1 302 ? -6.513 -4.144 -6.240 1.00 45.55 302 GLU A CA 1
ATOM 4077 C C . GLU A 1 302 ? -6.590 -4.470 -4.752 1.00 45.19 302 GLU A C 1
ATOM 4078 O O . GLU A 1 302 ? -7.397 -5.298 -4.345 1.00 45.90 302 GLU A O 1
ATOM 4090 N N . LEU A 1 303 ? -5.752 -3.820 -3.950 1.00 38.33 303 LEU A N 1
ATOM 4091 C CA . LEU A 1 303 ? -5.554 -4.197 -2.557 1.00 34.58 303 LEU A CA 1
ATOM 4092 C C . LEU A 1 303 ? -6.511 -3.479 -1.614 1.00 47.80 303 LEU A C 1
ATOM 4093 O O . LEU A 1 303 ? -7.677 -3.864 -1.516 1.00 50.12 303 LEU A O 1
ATOM 4109 N N . VAL A 1 307 ? -7.460 -5.242 7.572 1.00 39.91 307 VAL A N 1
ATOM 4110 C CA . VAL A 1 307 ? -6.948 -6.203 8.546 1.00 27.04 307 VAL A CA 1
ATOM 4111 C C . VAL A 1 307 ? -6.804 -5.543 9.906 1.00 25.57 307 VAL A C 1
ATOM 4112 O O . VAL A 1 307 ? -5.855 -4.784 10.134 1.00 28.42 307 VAL A O 1
ATOM 4124 N N . GLU A 1 308 ? -7.746 -5.815 10.808 1.00 24.58 308 GLU A N 1
ATOM 4125 C CA . GLU A 1 308 ? -7.656 -5.241 12.144 1.00 27.55 308 GLU A CA 1
ATOM 4126 C C . GLU A 1 308 ? -6.858 -6.160 13.034 1.00 26.49 308 GLU A C 1
ATOM 4127 O O . GLU A 1 308 ? -7.163 -7.344 13.144 1.00 29.09 308 GLU A O 1
ATOM 4139 N N . THR A 1 309 ? -5.851 -5.600 13.691 1.00 21.71 309 THR A N 1
ATOM 4140 C CA . THR A 1 309 ? -5.050 -6.365 14.634 1.00 25.19 309 THR A CA 1
ATOM 4141 C C . THR A 1 309 ? -5.544 -6.028 16.031 1.00 21.04 309 THR A C 1
ATOM 4142 O O . THR A 1 309 ? -6.054 -4.919 16.250 1.00 22.51 309 THR A O 1
ATOM 4153 N N . PRO A 1 310 ? -5.420 -6.975 16.977 1.00 18.30 310 PRO A N 1
ATOM 4154 C CA . PRO A 1 310 ? -6.080 -6.775 18.270 1.00 23.82 310 PRO A CA 1
ATOM 4155 C C . PRO A 1 310 ? -5.319 -5.883 19.239 1.00 20.93 310 PRO A C 1
ATOM 4156 O O . PRO A 1 310 ? -4.133 -5.643 19.086 1.00 19.10 310 PRO A O 1
ATOM 4167 N N . VAL A 1 311 ? -6.044 -5.402 20.244 1.00 22.40 311 VAL A N 1
ATOM 4168 C CA . VAL A 1 311 ? -5.447 -4.654 21.342 1.00 19.31 311 VAL A CA 1
ATOM 4169 C C . VAL A 1 311 ? -5.952 -5.229 22.675 1.00 21.76 311 VAL A C 1
ATOM 4170 O O . VAL A 1 311 ? -7.145 -5.368 22.871 1.00 28.02 311 VAL A O 1
ATOM 4183 N N . ASP A 1 312 ? -5.041 -5.582 23.570 1.00 21.00 312 ASP A N 1
ATOM 4184 C CA . ASP A 1 312 ? -5.442 -6.097 24.875 1.00 22.31 312 ASP A CA 1
ATOM 4185 C C . ASP A 1 312 ? -4.962 -5.226 26.014 1.00 20.68 312 ASP A C 1
ATOM 4186 O O . ASP A 1 312 ? -3.846 -4.716 26.012 1.00 19.83 312 ASP A O 1
ATOM 4195 N N . LEU A 1 313 ? -5.833 -5.102 27.009 1.00 22.52 313 LEU A N 1
ATOM 4196 C CA . LEU A 1 313 ? -5.507 -4.409 28.236 1.00 19.68 313 LEU A CA 1
ATOM 4197 C C . LEU A 1 313 ? -4.431 -5.166 29.005 1.00 24.46 313 LEU A C 1
ATOM 4198 O O . LEU A 1 313 ? -4.479 -6.402 29.096 1.00 23.21 313 LEU A O 1
ATOM 4214 N N . VAL A 1 314 ? -3.449 -4.427 29.514 1.00 22.03 314 VAL A N 1
ATOM 4215 C CA . VAL A 1 314 ? -2.408 -4.975 30.369 1.00 25.57 314 VAL A CA 1
ATOM 4216 C C . VAL A 1 314 ? -2.382 -4.218 31.689 1.00 25.88 314 VAL A C 1
ATOM 4217 O O . VAL A 1 314 ? -2.284 -3.004 31.700 1.00 24.28 314 VAL A O 1
ATOM 4230 N N . THR A 1 315 ? -2.491 -4.980 32.778 1.00 29.52 315 THR A N 1
ATOM 4231 C CA . THR A 1 315 ? -2.399 -4.453 34.135 1.00 30.02 315 THR A CA 1
ATOM 4232 C C . THR A 1 315 ? -1.423 -5.300 34.963 1.00 36.17 315 THR A C 1
ATOM 4233 O O . THR A 1 315 ? -0.712 -6.131 34.406 1.00 32.73 315 THR A O 1
#